Protein AF-A0A327R4P6-F1 (afdb_monomer_lite)

Sequence (208 aa):
MGLFTSFLERNYISHSGRKNFVLQGKGKKNSEFLYIYFHKINQIIPYMYRIILPIVATILCLGCNEQTTNFEQIEVRKQLYYNKLNHGRPFTGMAVSNLANGGIKLAVSFIDGVPNGPWLTNEQGEDRLQEGLYKPLTGNYQAPIKRVNVCYFHIDKDTTSTVLVVVDNKAPAFDTIQLLNSIKDQLPQFATDVFHVVHDELTLHGKH

Radius of gyration: 29.52 Å; chains: 1; bounding box: 40×84×69 Å

Foldseek 3Di:
DDDDDPPVPPPPDDDPPPPPPPPPDPDVPVVVVVVVVVVVVVVCVVVCCVPVVVVVVVVVVVPPPADEEECVQWDADPNFICGVVDPPWTDAHKYFYADPVRHTAKIFGDDRRHTAAKIWHDPPVDDFIKIWGWHADDDDDPFQFPTKTWIWGDDPPDIAIEIETEGELPTDPDPPVVVVVVVCVVPVVNPHPYYHYDYPPDDPVDDD

Structure (mmCIF, N/CA/C/O backbone):
data_AF-A0A327R4P6-F1
#
_entry.id   AF-A0A327R4P6-F1
#
loop_
_atom_site.group_PDB
_atom_site.id
_atom_site.type_symbol
_atom_site.label_atom_id
_atom_site.label_alt_id
_atom_site.label_comp_id
_atom_site.label_asym_id
_atom_site.label_entity_id
_atom_site.label_seq_id
_atom_site.pdbx_PDB_ins_code
_atom_site.Cartn_x
_atom_site.Cartn_y
_atom_site.Cartn_z
_atom_site.occupancy
_atom_site.B_iso_or_equiv
_atom_site.auth_seq_id
_atom_site.auth_comp_id
_atom_site.auth_asym_id
_atom_site.auth_atom_id
_atom_site.pdbx_PDB_model_num
ATOM 1 N N . MET A 1 1 ? 7.133 -7.997 27.032 1.00 41.84 1 MET A N 1
ATOM 2 C CA . MET A 1 1 ? 6.685 -9.222 26.334 1.00 41.84 1 MET A CA 1
ATOM 3 C C . MET A 1 1 ? 6.798 -10.393 27.309 1.00 41.84 1 MET A C 1
ATOM 5 O O . MET A 1 1 ? 7.759 -11.143 27.281 1.00 41.84 1 MET A O 1
ATOM 9 N N . GLY A 1 2 ? 5.889 -10.459 28.281 1.00 44.97 2 GLY A N 1
ATOM 10 C CA . GLY A 1 2 ? 6.039 -11.338 29.442 1.00 44.97 2 GLY A CA 1
ATOM 11 C C . GLY A 1 2 ? 4.710 -11.519 30.150 1.00 44.97 2 GLY A C 1
ATOM 12 O O . GLY A 1 2 ? 4.488 -10.908 31.180 1.00 44.97 2 GLY A O 1
ATOM 13 N N . LEU A 1 3 ? 3.817 -12.300 29.547 1.00 40.56 3 LEU A N 1
ATOM 14 C CA . LEU A 1 3 ? 2.541 -12.727 30.124 1.00 40.56 3 LEU A CA 1
ATOM 15 C C . LEU A 1 3 ? 2.106 -14.020 29.415 1.00 40.56 3 LEU A C 1
ATOM 17 O O . LEU A 1 3 ? 1.161 -14.003 28.643 1.00 40.56 3 LEU A O 1
ATOM 21 N N . PHE A 1 4 ? 2.833 -15.128 29.595 1.00 34.94 4 PHE A N 1
ATOM 22 C CA . PHE A 1 4 ? 2.348 -16.446 29.133 1.00 34.94 4 PHE A CA 1
ATOM 23 C C . PHE A 1 4 ? 2.841 -17.650 29.955 1.00 34.94 4 PHE A C 1
ATOM 25 O O . PHE A 1 4 ? 2.626 -18.791 29.560 1.00 34.94 4 PHE A O 1
ATOM 32 N N . THR A 1 5 ? 3.461 -17.437 31.120 1.00 42.97 5 THR A N 1
ATOM 33 C CA . THR A 1 5 ? 3.971 -18.534 31.965 1.00 42.97 5 THR A CA 1
ATOM 34 C C . THR A 1 5 ? 3.088 -18.883 33.166 1.00 42.97 5 THR A C 1
ATOM 36 O O . THR A 1 5 ? 3.391 -19.841 33.863 1.00 42.97 5 THR A O 1
ATOM 39 N N . SER A 1 6 ? 1.966 -18.197 33.413 1.00 41.34 6 SER A N 1
ATOM 40 C CA . SER A 1 6 ? 1.213 -18.364 34.671 1.00 41.34 6 SER A CA 1
ATOM 41 C C . SER A 1 6 ? -0.041 -19.250 34.613 1.00 41.34 6 SER A C 1
ATOM 43 O O . SER A 1 6 ? -0.736 -19.365 35.623 1.00 41.34 6 SER A O 1
ATOM 45 N N . PHE A 1 7 ? -0.344 -19.914 33.488 1.00 38.41 7 PHE A N 1
ATOM 46 C CA . PHE A 1 7 ? -1.554 -20.753 33.385 1.00 38.41 7 PHE A CA 1
ATOM 47 C C . PHE A 1 7 ? -1.324 -22.259 33.614 1.00 38.41 7 PHE A C 1
ATOM 49 O O . PHE A 1 7 ? -2.283 -22.986 33.856 1.00 38.41 7 PHE A O 1
ATOM 56 N N . LEU A 1 8 ? -0.075 -22.741 33.615 1.00 39.47 8 LEU A N 1
ATOM 57 C CA . LEU A 1 8 ? 0.218 -24.166 33.851 1.00 39.47 8 LEU A CA 1
ATOM 58 C C . LEU A 1 8 ? 0.568 -24.518 35.306 1.00 39.47 8 LEU A C 1
ATOM 60 O O . LEU A 1 8 ? 0.583 -25.696 35.647 1.00 39.47 8 LEU A O 1
ATOM 64 N N . GLU A 1 9 ? 0.750 -23.538 36.195 1.00 40.16 9 GLU A N 1
ATOM 65 C CA . GLU A 1 9 ? 1.049 -23.806 37.614 1.00 40.16 9 GLU A CA 1
ATOM 66 C C . GLU A 1 9 ? -0.190 -23.889 38.523 1.00 40.16 9 GLU A C 1
ATOM 68 O O . GLU A 1 9 ? -0.069 -24.236 39.695 1.00 40.16 9 GLU A O 1
ATOM 73 N N . ARG A 1 10 ? -1.407 -23.633 38.018 1.00 40.81 10 ARG A N 1
ATOM 74 C CA . ARG A 1 10 ? -2.614 -23.564 38.871 1.00 40.81 10 ARG A CA 1
ATOM 75 C C . ARG A 1 10 ? -3.459 -24.833 38.994 1.00 40.81 10 ARG A C 1
ATOM 77 O O . ARG A 1 10 ? -4.429 -24.805 39.739 1.00 40.81 10 ARG A O 1
ATOM 84 N N . ASN A 1 11 ? -3.089 -25.945 38.357 1.00 38.91 11 ASN A N 1
ATOM 85 C CA . ASN A 1 11 ? -3.859 -27.200 38.454 1.00 38.91 11 ASN A CA 1
ATOM 86 C C . ASN A 1 11 ? -3.110 -28.369 39.109 1.00 38.91 11 ASN A C 1
ATOM 88 O O . ASN A 1 11 ? -3.528 -29.516 38.981 1.00 38.91 11 ASN A O 1
ATOM 92 N N . TYR A 1 12 ? -2.034 -28.098 39.850 1.00 42.12 12 TYR A N 1
ATOM 93 C CA . TYR A 1 12 ? -1.256 -29.140 40.527 1.00 42.12 12 TYR A CA 1
ATOM 94 C C . TYR A 1 12 ? -1.344 -29.061 42.054 1.00 42.12 12 TYR A C 1
ATOM 96 O O . TYR A 1 12 ? -0.337 -29.168 42.744 1.00 42.12 12 TYR A O 1
ATOM 104 N N . ILE A 1 13 ? -2.549 -28.894 42.615 1.00 44.19 13 ILE A N 1
ATOM 105 C CA . ILE A 1 13 ? -2.769 -29.126 44.049 1.00 44.19 13 ILE A CA 1
ATOM 106 C C . ILE A 1 13 ? -4.038 -29.954 44.290 1.00 44.19 13 ILE A C 1
ATOM 108 O O . ILE A 1 13 ? -5.154 -29.534 44.012 1.00 44.19 13 ILE A O 1
ATOM 112 N N . SER A 1 14 ? -3.794 -31.099 44.932 1.00 45.81 14 SER A N 1
ATOM 113 C CA . SER A 1 14 ? -4.683 -31.860 45.814 1.00 45.81 14 SER A CA 1
ATOM 114 C C . SER A 1 14 ? -5.777 -32.725 45.190 1.00 45.81 14 SER A C 1
ATOM 116 O O . SER A 1 14 ? -6.955 -32.392 45.222 1.00 45.81 14 SER A O 1
ATOM 118 N N . HIS A 1 15 ? -5.390 -33.948 44.819 1.00 40.56 15 HIS A N 1
ATOM 119 C CA . HIS A 1 15 ? -6.142 -35.145 45.207 1.00 40.56 15 HIS A CA 1
ATOM 120 C C . HIS A 1 15 ? -5.162 -36.218 45.700 1.00 40.56 15 HIS A C 1
ATOM 122 O O . HIS A 1 15 ? -4.769 -37.140 44.989 1.00 40.56 15 HIS A O 1
ATOM 128 N N . SER A 1 16 ? -4.766 -36.088 46.969 1.00 44.56 16 SER A N 1
ATOM 129 C CA . SER A 1 16 ? -4.098 -37.123 47.764 1.00 44.56 16 SER A CA 1
ATOM 130 C C . SER A 1 16 ? -5.085 -38.230 48.165 1.00 44.56 16 SER A C 1
ATOM 132 O O . SER A 1 16 ? -5.230 -38.586 49.328 1.00 44.56 16 SER A O 1
ATOM 134 N N . GLY A 1 17 ? -5.759 -38.820 47.181 1.00 43.50 17 GLY A N 1
ATOM 135 C CA . GLY A 1 17 ? -6.450 -40.093 47.333 1.00 43.50 17 GLY A CA 1
ATOM 136 C C . GLY A 1 17 ? -5.529 -41.213 46.872 1.00 43.50 17 GLY A C 1
ATOM 137 O O . GLY A 1 17 ? -5.668 -41.688 45.747 1.00 43.50 17 GLY A O 1
ATOM 138 N N . ARG A 1 18 ? -4.579 -41.647 47.716 1.00 47.78 18 ARG A N 1
ATOM 139 C CA . ARG A 1 18 ? -3.837 -42.901 47.491 1.00 47.78 18 ARG A CA 1
ATOM 140 C C . ARG A 1 18 ? -4.817 -44.074 47.577 1.00 47.78 18 ARG A C 1
ATOM 142 O O . ARG A 1 18 ? -4.938 -44.730 48.607 1.00 47.78 18 ARG A O 1
ATOM 149 N N . LYS A 1 19 ? -5.498 -44.374 46.473 1.00 43.88 19 LYS A N 1
ATOM 150 C CA . LYS A 1 19 ? -5.959 -45.734 46.215 1.00 43.88 19 LYS A CA 1
ATOM 151 C C . LYS A 1 19 ? -4.725 -46.523 45.809 1.00 43.88 19 LYS A C 1
ATOM 153 O O . LYS A 1 19 ? -4.254 -46.423 44.680 1.00 43.88 19 LYS A O 1
ATOM 158 N N . ASN A 1 20 ? -4.171 -47.252 46.773 1.00 43.91 20 ASN A N 1
ATOM 159 C CA . ASN A 1 20 ? -3.178 -48.283 46.519 1.00 43.91 20 ASN A CA 1
ATOM 160 C C . ASN A 1 20 ? -3.808 -49.305 45.566 1.00 43.91 20 ASN A C 1
ATOM 162 O O . ASN A 1 20 ? -4.525 -50.206 45.996 1.00 43.91 20 ASN A O 1
ATOM 166 N N . PHE A 1 21 ? -3.560 -49.155 44.266 1.00 45.41 21 PHE A N 1
ATOM 167 C CA . PHE A 1 21 ? -3.754 -50.235 43.310 1.00 45.41 21 PHE A CA 1
ATOM 168 C C . PHE A 1 21 ? -2.678 -51.283 43.596 1.00 45.41 21 PHE A C 1
ATOM 170 O O . PHE A 1 21 ? -1.589 -51.282 43.026 1.00 45.41 21 PHE A O 1
ATOM 177 N N . VAL A 1 22 ? -2.982 -52.161 44.549 1.00 46.06 22 VAL A N 1
ATOM 178 C CA . VAL A 1 22 ? -2.239 -53.395 44.774 1.00 46.06 22 VAL A CA 1
ATOM 179 C C . VAL A 1 22 ? -2.600 -54.329 43.623 1.00 46.06 22 VAL A C 1
ATOM 181 O O . VAL A 1 22 ? -3.541 -55.113 43.700 1.00 46.06 22 VAL A O 1
ATOM 184 N N . LEU A 1 23 ? -1.856 -54.227 42.522 1.00 54.19 23 LEU A N 1
ATOM 185 C CA . LEU A 1 23 ? -1.820 -55.253 41.484 1.00 54.19 23 LEU A CA 1
ATOM 186 C C . LEU A 1 23 ? -1.075 -56.477 42.043 1.00 54.19 23 LEU A C 1
ATOM 188 O O . LEU A 1 23 ? 0.076 -56.737 41.703 1.00 54.19 23 LEU A O 1
ATOM 192 N N . GLN A 1 24 ? -1.720 -57.239 42.931 1.00 50.16 24 GLN A N 1
ATOM 193 C CA . GLN A 1 24 ? -1.291 -58.600 43.262 1.00 50.16 24 GLN A CA 1
ATOM 194 C C . GLN A 1 24 ? -1.752 -59.547 42.148 1.00 50.16 24 GLN A C 1
ATOM 196 O O . GLN A 1 24 ? -2.691 -60.322 42.287 1.00 50.16 24 GLN A O 1
ATOM 201 N N . GLY A 1 25 ? -1.075 -59.460 41.006 1.00 50.25 25 GLY A N 1
ATOM 202 C CA . GLY A 1 25 ? -1.146 -60.448 39.939 1.00 50.25 25 GLY A CA 1
ATOM 203 C C . GLY A 1 25 ? 0.236 -61.053 39.753 1.00 50.25 25 GLY A C 1
ATOM 204 O O . GLY A 1 25 ? 1.205 -60.325 39.545 1.00 50.25 25 GLY A O 1
ATOM 205 N N . LYS A 1 26 ? 0.344 -62.382 39.853 1.00 51.19 26 LYS A N 1
ATOM 206 C CA . LYS A 1 26 ? 1.546 -63.161 39.522 1.00 51.19 26 LYS A CA 1
ATOM 207 C C . LYS A 1 26 ? 2.020 -62.814 38.104 1.00 51.19 26 LYS A C 1
ATOM 209 O O . LYS A 1 26 ? 1.578 -63.396 37.125 1.00 51.19 26 LYS A O 1
ATOM 214 N N . GLY A 1 27 ? 2.916 -61.841 38.014 1.00 54.50 27 GLY A N 1
ATOM 215 C CA . GLY A 1 27 ? 3.443 -61.316 36.759 1.00 54.50 27 GLY A CA 1
ATOM 216 C C . GLY A 1 27 ? 4.598 -60.356 37.012 1.00 54.50 27 GLY A C 1
ATOM 217 O O . GLY A 1 27 ? 4.703 -59.333 36.348 1.00 54.50 27 GLY A O 1
ATOM 218 N N . LYS A 1 28 ? 5.453 -60.668 37.996 1.00 51.06 28 LYS A N 1
ATOM 219 C CA . LYS A 1 28 ? 6.570 -59.822 38.463 1.00 51.06 28 LYS A CA 1
ATOM 220 C C . LYS A 1 28 ? 7.531 -59.402 37.338 1.00 51.06 28 LYS A C 1
ATOM 222 O O . LYS A 1 28 ? 8.162 -58.361 37.436 1.00 51.06 28 LYS A O 1
ATOM 227 N N . LYS A 1 29 ? 7.591 -60.168 36.240 1.00 56.81 29 LYS A N 1
ATOM 228 C CA . LYS A 1 29 ? 8.367 -59.799 35.050 1.00 56.81 29 LYS A CA 1
ATOM 229 C C . LYS A 1 29 ? 7.742 -58.633 34.267 1.00 56.81 29 LYS A C 1
ATOM 231 O O . LYS A 1 29 ? 8.476 -57.787 33.785 1.00 56.81 29 LYS A O 1
ATOM 236 N N . ASN A 1 30 ? 6.415 -58.511 34.189 1.00 57.75 30 ASN A N 1
ATOM 237 C CA . ASN A 1 30 ? 5.763 -57.532 33.304 1.00 57.75 30 ASN A CA 1
ATOM 238 C C . ASN A 1 30 ? 5.789 -56.091 33.849 1.00 57.75 30 ASN A C 1
ATOM 240 O O . ASN A 1 30 ? 5.799 -55.142 33.067 1.00 57.75 30 ASN A O 1
ATOM 244 N N . SER A 1 31 ? 5.841 -55.907 35.172 1.00 60.88 31 SER A N 1
ATOM 245 C CA . SER A 1 31 ? 5.934 -54.576 35.793 1.00 60.88 31 SER A CA 1
ATOM 246 C C . SER A 1 31 ? 7.305 -53.918 35.605 1.00 60.88 31 SER A C 1
ATOM 248 O O . SER A 1 31 ? 7.383 -52.700 35.462 1.00 60.88 31 SER A O 1
ATOM 250 N N . GLU A 1 32 ? 8.381 -54.709 35.556 1.00 68.56 32 GLU A N 1
ATOM 251 C CA . GLU A 1 32 ? 9.735 -54.200 35.296 1.00 68.56 32 GLU A CA 1
ATOM 252 C C . GLU A 1 32 ? 9.888 -53.740 33.839 1.00 68.56 32 GLU A C 1
ATOM 254 O O . GLU A 1 32 ? 10.459 -52.679 33.582 1.00 68.56 32 GLU A O 1
ATOM 259 N N . PHE A 1 33 ? 9.288 -54.466 32.887 1.00 67.50 33 PHE A N 1
ATOM 260 C CA . PHE A 1 33 ? 9.253 -54.059 31.477 1.00 67.50 33 PHE A CA 1
ATOM 261 C C . PHE A 1 33 ? 8.545 -52.715 31.274 1.00 67.50 33 PHE A C 1
ATOM 263 O O . PHE A 1 33 ? 9.052 -51.863 30.544 1.00 67.50 33 PHE A O 1
ATOM 270 N N . LEU A 1 34 ? 7.408 -52.498 31.943 1.00 69.75 34 LEU A N 1
ATOM 271 C CA . LEU A 1 34 ? 6.655 -51.246 31.833 1.00 69.75 34 LEU A CA 1
ATOM 272 C C . LEU A 1 34 ? 7.466 -50.051 32.362 1.00 69.75 34 LEU A C 1
ATOM 274 O O . LEU A 1 34 ? 7.514 -49.002 31.723 1.00 69.75 34 LEU A O 1
ATOM 278 N N . TYR A 1 35 ? 8.147 -50.220 33.500 1.00 73.44 35 TYR A N 1
ATOM 279 C CA . TYR A 1 35 ? 8.972 -49.169 34.099 1.00 73.44 35 TYR A CA 1
ATOM 280 C C . TYR A 1 35 ? 10.166 -48.790 33.212 1.00 73.44 35 TYR A C 1
ATOM 282 O O . TYR A 1 35 ? 10.411 -47.607 32.975 1.00 73.44 35 TYR A O 1
ATOM 290 N N . ILE A 1 36 ? 10.871 -49.783 32.660 1.00 74.56 36 ILE A N 1
ATOM 291 C CA . ILE A 1 36 ? 11.982 -49.549 31.725 1.00 74.56 36 ILE A CA 1
ATOM 292 C C . ILE A 1 36 ? 11.483 -48.817 30.473 1.00 74.56 36 ILE A C 1
ATOM 294 O O . ILE A 1 36 ? 12.160 -47.919 29.971 1.00 74.56 36 ILE A O 1
ATOM 298 N N . TYR A 1 37 ? 10.291 -49.163 29.986 1.00 75.44 37 TYR A N 1
ATOM 299 C CA . TYR A 1 37 ? 9.690 -48.523 28.821 1.00 75.44 37 TYR A CA 1
ATOM 300 C C . TYR A 1 37 ? 9.349 -47.047 29.082 1.00 75.44 37 TYR A C 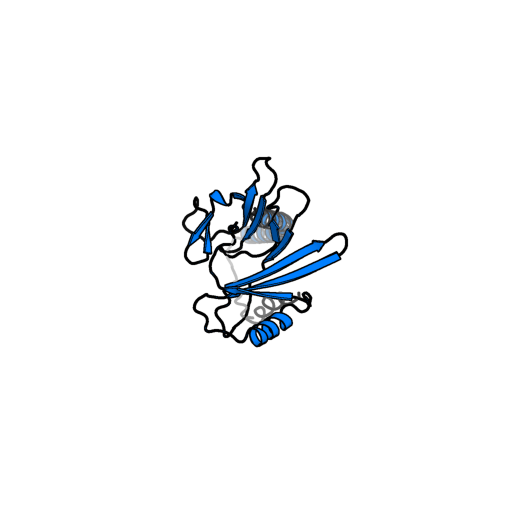1
ATOM 302 O O . TYR A 1 37 ? 9.772 -46.177 28.321 1.00 75.44 37 TYR A O 1
ATOM 310 N N . PHE A 1 38 ? 8.680 -46.739 30.199 1.00 75.94 38 PHE A N 1
ATOM 311 C CA . PHE A 1 38 ? 8.379 -45.356 30.589 1.00 75.94 38 PHE A CA 1
ATOM 312 C C . PHE A 1 38 ? 9.640 -44.530 30.851 1.00 75.94 38 PHE A C 1
ATOM 314 O O . PHE A 1 38 ? 9.719 -43.372 30.436 1.00 75.94 38 PHE A O 1
ATOM 321 N N . HIS A 1 39 ? 10.654 -45.124 31.482 1.00 79.62 39 HIS A N 1
ATOM 322 C CA . HIS A 1 39 ? 11.916 -44.439 31.727 1.00 79.62 39 HIS A CA 1
ATOM 323 C C . HIS A 1 39 ? 12.637 -44.094 30.414 1.00 79.62 39 HIS A C 1
ATOM 325 O O . HIS A 1 39 ? 13.132 -42.972 30.270 1.00 79.62 39 HIS A O 1
ATOM 331 N N . LYS A 1 40 ? 12.662 -45.014 29.442 1.00 81.38 40 LYS A N 1
ATOM 332 C CA . LYS A 1 40 ? 13.254 -44.764 28.119 1.00 81.38 40 LYS A CA 1
ATOM 333 C C . LYS A 1 40 ? 12.477 -43.709 27.332 1.00 81.38 40 LYS A C 1
ATOM 335 O O . LYS A 1 40 ? 13.096 -42.832 26.740 1.00 81.38 40 LYS A O 1
ATOM 340 N N . ILE A 1 41 ? 11.144 -43.731 27.375 1.00 78.12 41 ILE A N 1
ATOM 341 C CA . ILE A 1 41 ? 10.311 -42.705 26.728 1.00 78.12 41 ILE A CA 1
ATOM 342 C C . ILE A 1 41 ? 10.594 -41.319 27.315 1.00 78.12 41 ILE A C 1
ATOM 344 O O . ILE A 1 41 ? 10.859 -40.384 26.561 1.00 78.12 41 ILE A O 1
ATOM 348 N N . ASN A 1 42 ? 10.631 -41.188 28.643 1.00 80.19 42 ASN A N 1
ATOM 349 C CA . ASN A 1 42 ? 10.921 -39.909 29.298 1.00 80.19 42 ASN A CA 1
ATOM 350 C C . ASN A 1 42 ? 12.323 -39.374 28.983 1.00 80.19 42 ASN A C 1
ATOM 352 O O . ASN A 1 42 ? 12.522 -38.162 28.976 1.00 80.19 42 ASN A O 1
ATOM 356 N N . GLN A 1 43 ? 13.284 -40.251 28.683 1.00 83.44 43 GLN A N 1
ATOM 357 C CA . GLN A 1 43 ? 14.601 -39.827 28.213 1.00 83.44 43 GLN A CA 1
ATOM 358 C C . GLN A 1 43 ? 14.580 -39.345 26.760 1.00 83.44 43 GLN A C 1
ATOM 360 O O . GLN A 1 43 ? 15.322 -38.425 26.446 1.00 83.44 43 GLN A O 1
ATOM 365 N N . ILE A 1 44 ? 13.741 -39.911 25.886 1.00 84.75 44 ILE A N 1
ATOM 366 C CA . ILE A 1 44 ? 13.692 -39.585 24.448 1.00 84.75 44 ILE A CA 1
ATOM 367 C C . ILE A 1 44 ? 12.897 -38.296 24.166 1.00 84.75 44 ILE A C 1
ATOM 369 O O . ILE A 1 44 ? 13.287 -37.514 23.296 1.00 84.75 44 ILE A O 1
ATOM 373 N N . ILE A 1 45 ? 11.824 -38.034 24.921 1.00 85.75 45 ILE A N 1
ATOM 374 C CA . ILE A 1 45 ? 10.949 -36.854 24.767 1.00 85.75 45 ILE A CA 1
ATOM 375 C C . ILE A 1 45 ? 11.710 -35.512 24.663 1.00 85.75 45 ILE A C 1
ATOM 377 O O . ILE A 1 45 ? 11.438 -34.760 23.721 1.00 85.75 45 ILE A O 1
ATOM 381 N N . PRO A 1 46 ? 12.673 -35.171 25.545 1.00 86.88 46 PRO A N 1
ATOM 382 C CA . PRO A 1 46 ? 13.379 -33.891 25.452 1.00 86.88 46 PRO A CA 1
ATOM 383 C C . PRO A 1 46 ? 14.246 -33.768 24.190 1.00 86.88 46 PRO A C 1
ATOM 385 O O . PRO A 1 46 ? 14.377 -32.668 23.652 1.00 86.88 46 PRO A O 1
ATOM 388 N N . TYR A 1 47 ? 14.800 -34.873 23.675 1.00 86.94 47 TYR A N 1
ATOM 389 C CA . TYR A 1 47 ? 15.553 -34.862 22.414 1.00 86.94 47 TYR A CA 1
ATOM 390 C C . TYR A 1 47 ? 14.627 -34.680 21.213 1.00 86.94 47 TYR A C 1
ATOM 392 O O . TYR A 1 47 ? 14.938 -33.899 20.316 1.00 86.94 47 TYR A O 1
ATOM 400 N N . MET A 1 48 ? 13.460 -35.329 21.226 1.00 84.25 48 MET A N 1
ATOM 401 C CA . MET A 1 48 ? 12.444 -35.128 20.195 1.00 84.25 48 MET A CA 1
ATOM 402 C C . MET A 1 48 ? 11.962 -33.677 20.147 1.00 84.25 48 MET A C 1
ATOM 404 O O . MET A 1 48 ? 11.880 -33.107 19.064 1.00 84.25 48 MET A O 1
ATOM 408 N N . TYR A 1 49 ? 11.703 -33.046 21.296 1.00 89.00 49 TYR A N 1
ATOM 409 C CA . TYR A 1 49 ? 11.247 -31.653 21.330 1.00 89.00 49 TYR A CA 1
ATOM 410 C C . TYR A 1 49 ? 12.305 -30.677 20.793 1.00 89.00 49 TYR A C 1
ATOM 412 O O . TYR A 1 49 ? 11.971 -29.754 20.054 1.00 89.00 49 TYR A O 1
ATOM 420 N N . ARG A 1 50 ? 13.592 -30.917 21.086 1.00 88.00 50 ARG A N 1
ATOM 421 C CA . ARG A 1 50 ? 14.707 -30.113 20.552 1.00 88.00 50 ARG A CA 1
ATOM 422 C C . ARG A 1 50 ? 14.833 -30.175 19.028 1.00 88.00 50 ARG A C 1
ATOM 424 O O . ARG A 1 50 ? 15.329 -29.220 18.445 1.00 88.00 50 ARG A O 1
ATOM 431 N N . ILE A 1 51 ? 14.397 -31.267 18.398 1.00 91.12 51 ILE A N 1
ATOM 432 C CA . ILE A 1 51 ? 14.469 -31.454 16.940 1.00 91.12 51 ILE A CA 1
ATOM 433 C C . ILE A 1 51 ? 13.168 -31.014 16.257 1.00 91.12 51 ILE A C 1
ATOM 435 O O . ILE A 1 51 ? 13.206 -30.333 15.238 1.00 91.12 51 ILE A O 1
ATOM 439 N N . ILE A 1 52 ? 12.008 -31.366 16.814 1.00 92.25 52 ILE A N 1
ATOM 440 C CA . ILE A 1 52 ? 10.704 -31.102 16.189 1.00 92.25 52 ILE A CA 1
ATOM 441 C C . ILE A 1 52 ? 10.336 -29.617 16.271 1.00 92.25 52 ILE A C 1
ATOM 443 O O . ILE A 1 52 ? 9.829 -29.066 15.297 1.00 92.25 52 ILE A O 1
ATOM 447 N N . LEU A 1 53 ? 10.610 -28.949 17.398 1.00 91.38 53 LEU A N 1
ATOM 448 C CA . LEU A 1 53 ? 10.263 -27.538 17.586 1.00 91.38 53 LEU A CA 1
ATOM 449 C C . LEU A 1 53 ? 10.875 -26.607 16.519 1.00 91.38 53 LEU A C 1
ATOM 451 O O . LEU A 1 53 ? 10.115 -25.828 15.942 1.00 91.38 53 LEU A O 1
ATOM 455 N N . PRO A 1 54 ? 12.189 -26.665 16.203 1.00 90.88 54 PRO A N 1
ATOM 456 C CA . PRO A 1 54 ? 12.747 -25.818 15.155 1.00 90.88 54 PRO A CA 1
ATOM 457 C C . PRO A 1 54 ? 12.182 -26.167 13.777 1.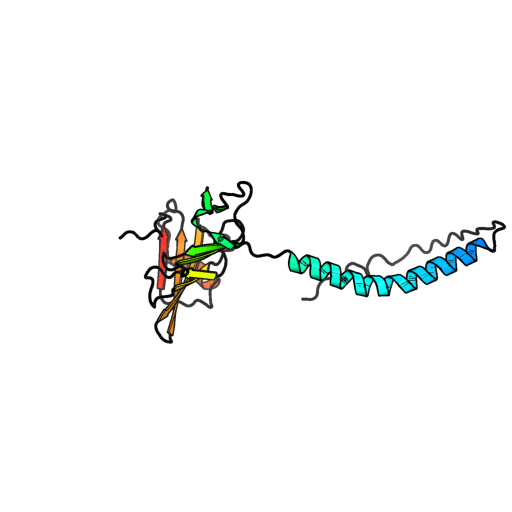00 90.88 54 PRO A C 1
ATOM 459 O O . PRO A 1 54 ? 11.901 -25.252 13.019 1.00 90.88 54 PRO A O 1
ATOM 462 N N . ILE A 1 55 ? 11.924 -27.445 13.470 1.00 91.19 55 ILE A N 1
ATOM 463 C CA . ILE A 1 55 ? 11.321 -27.846 12.186 1.00 91.19 55 ILE A CA 1
ATOM 464 C C . ILE A 1 55 ? 9.926 -27.230 12.025 1.00 91.19 55 ILE A C 1
ATOM 466 O O . ILE A 1 55 ? 9.629 -26.641 10.988 1.00 91.19 55 ILE A O 1
ATOM 470 N N . VAL A 1 56 ? 9.081 -27.315 13.058 1.00 90.06 56 VAL A N 1
ATOM 471 C CA . VAL A 1 56 ? 7.740 -26.708 13.045 1.00 90.06 56 VAL A CA 1
ATOM 472 C C . VAL A 1 56 ? 7.834 -25.186 12.921 1.00 90.06 56 VAL A C 1
ATOM 474 O O . VAL A 1 56 ? 7.112 -24.601 12.118 1.00 90.06 56 VAL A O 1
ATOM 477 N N . ALA A 1 57 ? 8.750 -24.544 13.652 1.00 87.44 57 ALA A N 1
ATOM 478 C CA . ALA A 1 57 ? 8.973 -23.104 13.547 1.00 87.44 57 ALA A CA 1
ATOM 479 C C . ALA A 1 57 ? 9.432 -22.694 12.137 1.00 87.44 57 ALA A C 1
ATOM 481 O O . ALA A 1 57 ? 8.902 -21.741 11.575 1.00 87.44 57 ALA A O 1
ATOM 482 N N . THR A 1 58 ? 10.355 -23.440 11.524 1.00 83.94 58 THR A N 1
ATOM 483 C CA . THR A 1 58 ? 10.816 -23.191 10.153 1.00 83.94 58 THR A CA 1
ATOM 484 C C . THR A 1 58 ? 9.683 -23.346 9.140 1.00 83.94 58 THR A C 1
ATOM 486 O O . THR A 1 58 ? 9.527 -22.478 8.286 1.00 83.94 58 THR A O 1
ATOM 489 N N . ILE A 1 59 ? 8.856 -24.393 9.246 1.00 84.50 59 ILE A N 1
ATOM 490 C CA . ILE A 1 59 ? 7.701 -24.594 8.353 1.00 84.50 59 ILE A CA 1
ATOM 491 C C . ILE A 1 59 ? 6.701 -23.437 8.480 1.00 84.50 59 ILE A C 1
ATOM 493 O O . ILE A 1 59 ? 6.199 -22.952 7.468 1.00 84.50 59 ILE A O 1
ATOM 497 N N . LEU A 1 60 ? 6.445 -22.955 9.700 1.00 81.00 60 LEU A N 1
ATOM 498 C CA . LEU A 1 60 ? 5.567 -21.805 9.929 1.00 81.00 60 LEU A CA 1
ATOM 499 C C . LEU A 1 60 ? 6.147 -20.504 9.349 1.00 81.00 60 LEU A C 1
ATOM 501 O O . LEU A 1 60 ? 5.395 -19.700 8.805 1.00 81.00 60 LEU A O 1
ATOM 505 N N . CYS A 1 61 ? 7.469 -20.313 9.397 1.00 76.50 61 CYS A N 1
ATOM 506 C CA . CYS A 1 61 ? 8.127 -19.138 8.818 1.00 76.50 61 CYS A CA 1
ATOM 507 C C . CYS A 1 61 ? 8.137 -19.134 7.279 1.00 76.50 61 CYS A C 1
ATOM 509 O O . CYS A 1 61 ? 8.104 -18.064 6.678 1.00 76.50 61 CYS A O 1
ATOM 511 N N . LEU A 1 62 ? 8.155 -20.302 6.626 1.00 72.19 62 LEU A N 1
ATOM 512 C CA . LEU A 1 62 ? 8.153 -20.407 5.157 1.00 72.19 62 LEU A CA 1
ATOM 513 C C . LEU A 1 62 ? 6.774 -20.138 4.518 1.00 72.19 62 LEU A C 1
ATOM 515 O O . LEU A 1 62 ? 6.682 -20.006 3.300 1.00 72.19 62 LEU A O 1
ATOM 519 N N . GLY A 1 63 ? 5.702 -20.050 5.315 1.00 61.19 63 GLY A N 1
ATOM 520 C CA . GLY A 1 63 ? 4.331 -19.842 4.832 1.00 61.19 63 GLY A CA 1
ATOM 521 C C . GLY A 1 63 ? 3.962 -18.398 4.469 1.00 61.19 63 GLY A C 1
ATOM 522 O O . GLY A 1 63 ? 2.923 -18.186 3.847 1.00 61.19 63 GLY A O 1
ATOM 523 N N . CYS A 1 64 ? 4.787 -17.405 4.812 1.00 63.41 64 CYS A N 1
ATOM 524 C CA . CYS A 1 64 ? 4.564 -16.006 4.433 1.00 63.41 64 CYS A CA 1
ATOM 525 C C . CYS A 1 64 ? 5.256 -15.688 3.103 1.00 63.41 64 CYS A C 1
ATOM 527 O O . CYS A 1 64 ? 6.192 -14.896 3.059 1.00 63.41 64 CYS A O 1
ATOM 529 N N . ASN A 1 65 ? 4.821 -16.323 2.013 1.00 63.94 65 ASN A N 1
ATOM 530 C CA . ASN A 1 65 ? 5.232 -15.871 0.689 1.00 63.94 65 ASN A CA 1
ATOM 531 C C . ASN A 1 65 ? 4.335 -14.690 0.303 1.00 63.94 65 ASN A C 1
ATOM 533 O O . ASN A 1 65 ? 3.148 -14.871 0.024 1.00 63.94 65 ASN A O 1
ATOM 537 N N . GLU A 1 66 ? 4.875 -13.478 0.372 1.00 66.56 66 GLU A N 1
ATOM 538 C CA . GLU A 1 66 ? 4.164 -12.265 -0.021 1.00 66.56 66 GLU A CA 1
ATOM 539 C C . GLU A 1 66 ? 3.828 -12.372 -1.517 1.00 66.56 66 GLU A C 1
ATOM 541 O O . GLU A 1 66 ? 4.712 -12.475 -2.367 1.00 66.56 66 GLU A O 1
ATOM 546 N N . GLN A 1 67 ? 2.538 -12.471 -1.851 1.00 80.38 67 GLN A N 1
ATOM 547 C CA . GLN A 1 67 ? 2.125 -12.718 -3.228 1.00 80.38 67 GLN A CA 1
ATOM 548 C C . GLN A 1 67 ? 2.314 -11.442 -4.053 1.00 80.38 67 GLN A C 1
ATOM 550 O O . GLN A 1 67 ? 1.571 -10.477 -3.880 1.00 80.38 67 GLN A O 1
ATOM 555 N N . THR A 1 68 ? 3.264 -11.450 -4.987 1.00 88.88 68 THR A N 1
ATOM 556 C CA . THR A 1 68 ? 3.386 -10.382 -5.987 1.00 88.88 68 THR A CA 1
ATOM 557 C C . THR A 1 68 ? 2.454 -10.658 -7.166 1.00 88.88 68 THR A C 1
ATOM 559 O O . THR A 1 68 ? 2.413 -11.767 -7.703 1.00 88.88 68 THR A O 1
ATOM 562 N N . THR A 1 69 ? 1.672 -9.666 -7.582 1.00 92.81 69 THR A N 1
ATOM 563 C CA . THR A 1 69 ? 0.702 -9.788 -8.679 1.00 92.81 69 THR A CA 1
ATOM 564 C C . THR A 1 69 ? 0.707 -8.533 -9.544 1.00 92.81 69 THR A C 1
ATOM 566 O O . THR A 1 69 ? 1.027 -7.450 -9.066 1.00 92.81 69 THR A O 1
ATOM 569 N N . ASN A 1 70 ? 0.371 -8.654 -10.829 1.00 94.12 70 ASN A N 1
ATOM 570 C CA . ASN A 1 70 ? 0.259 -7.472 -11.683 1.00 94.12 70 ASN A CA 1
ATOM 571 C C . ASN A 1 70 ? -1.048 -6.718 -11.365 1.00 94.12 70 ASN A C 1
ATOM 573 O O . ASN A 1 70 ? -2.093 -7.346 -11.208 1.00 94.12 70 ASN A O 1
ATOM 577 N N . PHE A 1 71 ? -1.030 -5.385 -11.312 1.00 93.12 71 PHE A N 1
ATOM 578 C CA . PHE A 1 71 ? -2.240 -4.563 -11.164 1.00 93.12 71 PHE A CA 1
ATOM 579 C C . PHE A 1 71 ? -3.331 -4.884 -12.195 1.00 93.12 71 PHE A C 1
ATOM 581 O O . PHE A 1 71 ? -4.513 -4.798 -11.873 1.00 93.12 71 PHE A O 1
ATOM 588 N N . GLU A 1 72 ? -2.973 -5.317 -13.406 1.00 91.94 72 GLU A N 1
ATOM 589 C CA . GLU A 1 72 ? -3.931 -5.775 -14.423 1.00 91.94 72 GLU A CA 1
ATOM 590 C C . GLU A 1 72 ? -4.752 -6.991 -13.969 1.00 91.94 72 GLU A C 1
ATOM 592 O O . GLU A 1 72 ? -5.881 -7.194 -14.425 1.00 91.94 72 GLU A O 1
ATOM 597 N N . GLN A 1 73 ? -4.210 -7.790 -13.050 1.00 93.00 73 GLN A N 1
ATOM 598 C CA . GLN A 1 73 ? -4.866 -8.942 -12.434 1.00 93.00 73 GLN A CA 1
ATOM 599 C C . GLN A 1 73 ? -5.639 -8.564 -11.167 1.00 93.00 73 GLN A C 1
ATOM 601 O O . GLN A 1 73 ? -6.222 -9.439 -10.534 1.00 93.00 73 GLN A O 1
ATOM 606 N N . ILE A 1 74 ? -5.677 -7.286 -10.795 1.00 93.38 74 ILE A N 1
ATOM 607 C CA . ILE A 1 74 ? -6.467 -6.795 -9.673 1.00 93.38 74 ILE A CA 1
ATOM 608 C C . ILE A 1 74 ? -7.749 -6.142 -10.195 1.00 93.38 74 ILE A C 1
ATOM 610 O O . ILE A 1 74 ? -7.764 -5.434 -11.201 1.00 93.38 74 ILE A O 1
ATOM 614 N N . GLU A 1 75 ? -8.859 -6.399 -9.518 1.00 93.31 75 GLU A N 1
ATOM 615 C CA . GLU A 1 75 ? -10.143 -5.741 -9.745 1.00 93.31 75 GLU A CA 1
ATOM 616 C C . GLU A 1 75 ? -10.634 -5.082 -8.456 1.00 93.31 75 GLU A C 1
ATOM 618 O O . GLU A 1 75 ? -10.398 -5.581 -7.356 1.00 93.31 75 GLU A O 1
ATOM 623 N N . VAL A 1 76 ? -11.341 -3.963 -8.589 1.00 88.81 76 VAL A N 1
ATOM 624 C CA . VAL A 1 76 ? -11.920 -3.250 -7.447 1.00 88.81 76 VAL A CA 1
ATOM 625 C C . VAL A 1 76 ? -13.397 -3.608 -7.340 1.00 88.81 76 VAL A C 1
ATOM 627 O O . VAL A 1 76 ? -14.162 -3.407 -8.282 1.00 88.81 76 VAL A O 1
ATOM 630 N N . ARG A 1 77 ? -13.823 -4.120 -6.182 1.00 85.56 77 ARG A N 1
ATOM 631 C CA . ARG A 1 77 ? -15.226 -4.436 -5.882 1.00 85.56 77 ARG A CA 1
ATOM 632 C C . ARG A 1 77 ? -15.574 -3.890 -4.508 1.00 85.56 77 ARG A C 1
ATOM 634 O O . ARG A 1 77 ? -14.925 -4.233 -3.529 1.00 85.56 77 ARG A O 1
ATOM 641 N N . LYS A 1 78 ? -16.610 -3.050 -4.418 1.00 81.62 78 LYS A N 1
ATOM 642 C CA . LYS A 1 78 ? -17.040 -2.436 -3.145 1.00 81.62 78 LYS A CA 1
ATOM 643 C C . LYS A 1 78 ? -15.861 -1.825 -2.355 1.00 81.62 78 LYS A C 1
ATOM 645 O O . LYS A 1 78 ? -15.764 -2.035 -1.155 1.00 81.62 78 LYS A O 1
ATOM 650 N N . GLN A 1 79 ? -14.971 -1.102 -3.046 1.00 75.19 79 GLN A N 1
ATOM 651 C CA . GLN A 1 79 ? -13.775 -0.439 -2.484 1.00 75.19 79 GLN A CA 1
ATOM 652 C C . GLN A 1 79 ? -12.658 -1.372 -1.980 1.00 75.19 79 GLN A C 1
ATOM 654 O O . GLN A 1 79 ? -11.636 -0.881 -1.510 1.00 75.19 79 GLN A O 1
ATOM 659 N N . LEU A 1 80 ? -12.805 -2.689 -2.126 1.00 84.12 80 LEU A N 1
ATOM 660 C CA . LEU A 1 80 ? -11.751 -3.658 -1.843 1.00 84.12 80 LEU A CA 1
ATOM 661 C C . LEU A 1 80 ? -11.119 -4.155 -3.143 1.00 84.12 80 LEU A C 1
ATOM 663 O O . LEU A 1 80 ? -11.787 -4.291 -4.173 1.00 84.12 80 LEU A O 1
ATOM 667 N N . TYR A 1 81 ? -9.823 -4.429 -3.079 1.00 90.00 81 TYR A N 1
ATOM 668 C CA . TYR A 1 81 ? -9.032 -4.954 -4.181 1.00 90.00 81 TYR A CA 1
ATOM 669 C C . TYR A 1 81 ? -9.028 -6.486 -4.113 1.00 90.00 81 TYR A C 1
ATOM 671 O O . TYR A 1 81 ? -8.747 -7.074 -3.069 1.00 90.00 81 TYR A O 1
ATOM 679 N N . TYR A 1 82 ? -9.356 -7.140 -5.224 1.00 92.81 82 TYR A N 1
ATOM 680 C CA . TYR A 1 82 ? -9.420 -8.597 -5.354 1.00 92.81 82 TYR A CA 1
ATOM 681 C C . TYR A 1 82 ? -8.515 -9.061 -6.485 1.00 92.81 82 TYR A C 1
ATOM 683 O O . TYR A 1 82 ? -8.382 -8.379 -7.498 1.00 92.81 82 TYR A O 1
ATOM 691 N N . ASN A 1 83 ? -7.937 -10.251 -6.343 1.00 92.38 83 ASN A N 1
ATOM 692 C CA . ASN A 1 83 ? -7.246 -10.894 -7.451 1.00 92.38 83 ASN A CA 1
ATOM 693 C C . ASN A 1 83 ? -8.282 -11.513 -8.404 1.00 92.38 83 ASN A C 1
ATOM 695 O O . ASN A 1 83 ? -9.067 -12.372 -7.997 1.00 92.38 83 ASN A O 1
ATOM 699 N N . LYS A 1 84 ? -8.250 -11.111 -9.678 1.00 91.31 84 LYS A N 1
ATOM 700 C CA . LYS A 1 84 ? -9.110 -11.622 -10.755 1.00 91.31 84 LYS A CA 1
ATOM 701 C C . LYS A 1 84 ? -8.969 -13.129 -10.964 1.00 91.31 84 LYS A C 1
ATOM 703 O O . LYS A 1 84 ? -9.848 -13.727 -11.557 1.00 91.31 84 LYS A O 1
ATOM 708 N N . LEU A 1 85 ? -7.879 -13.752 -10.526 1.00 86.62 85 LEU A N 1
ATOM 709 C CA . LEU A 1 85 ? -7.671 -15.197 -10.645 1.00 86.62 85 LEU A CA 1
ATOM 710 C C . LEU A 1 85 ? -8.212 -15.965 -9.428 1.00 86.62 85 LEU A C 1
ATOM 712 O O . LEU A 1 85 ? -8.555 -17.136 -9.551 1.00 86.62 85 LEU A O 1
ATOM 716 N N . ASN A 1 86 ? -8.336 -15.310 -8.267 1.00 79.38 86 ASN A N 1
ATOM 717 C CA . ASN A 1 86 ? -8.768 -15.915 -7.003 1.00 79.38 86 ASN A CA 1
ATOM 718 C C . ASN A 1 86 ? -9.993 -15.175 -6.440 1.00 79.38 86 ASN A C 1
ATOM 720 O O . ASN A 1 86 ? -9.920 -14.463 -5.439 1.00 79.38 86 ASN A O 1
ATOM 724 N N . HIS A 1 87 ? -11.149 -15.380 -7.073 1.00 69.19 87 HIS A N 1
ATOM 725 C CA . HIS A 1 87 ? -12.395 -14.628 -6.850 1.00 69.19 87 HIS A CA 1
ATOM 726 C C . HIS A 1 87 ? -13.072 -14.763 -5.467 1.00 69.19 87 HIS A C 1
ATOM 728 O O . HIS A 1 87 ? -14.185 -14.269 -5.286 1.00 69.19 87 HIS A O 1
ATOM 734 N N . GLY A 1 88 ? -12.458 -15.431 -4.491 1.00 81.88 88 GLY A N 1
ATOM 735 C CA . GLY A 1 88 ? -13.097 -15.720 -3.202 1.00 81.88 88 GLY A CA 1
ATOM 736 C C . GLY A 1 88 ? -12.706 -14.792 -2.055 1.00 81.88 88 GLY A C 1
ATOM 737 O O . GLY A 1 88 ? -13.461 -14.676 -1.091 1.00 81.88 88 GLY A O 1
ATOM 738 N N . ARG A 1 89 ? -11.525 -14.165 -2.112 1.00 88.88 89 ARG A N 1
ATOM 739 C CA . ARG A 1 89 ? -10.964 -13.420 -0.975 1.00 88.88 89 ARG A CA 1
ATOM 740 C C . ARG A 1 89 ? -10.337 -12.101 -1.424 1.00 88.88 89 ARG A C 1
ATOM 742 O O . ARG A 1 89 ? -9.777 -12.058 -2.522 1.00 88.88 89 ARG A O 1
ATOM 749 N N . PRO A 1 90 ? -10.434 -11.043 -0.602 1.00 90.81 90 PRO A N 1
ATOM 750 C CA . PRO A 1 90 ? -9.686 -9.815 -0.831 1.00 90.81 90 PRO A CA 1
ATOM 751 C C . PRO A 1 90 ? -8.183 -10.094 -0.982 1.00 90.81 90 PRO A C 1
ATOM 753 O O . PRO A 1 90 ? -7.657 -11.042 -0.398 1.00 90.81 90 PRO A O 1
ATOM 756 N N . PHE A 1 91 ? -7.507 -9.298 -1.806 1.00 92.00 91 PHE A N 1
ATOM 757 C CA . PHE A 1 91 ? -6.100 -9.495 -2.135 1.00 92.00 91 PHE A CA 1
ATOM 758 C C . PHE A 1 91 ? -5.187 -9.092 -0.969 1.00 92.00 91 PHE A C 1
ATOM 760 O O . PHE A 1 91 ? -5.302 -7.988 -0.442 1.00 92.00 91 PHE A O 1
ATOM 767 N N . THR A 1 92 ? -4.244 -9.967 -0.620 1.00 91.94 92 THR A N 1
ATOM 768 C CA . THR A 1 92 ? -3.166 -9.689 0.337 1.00 91.94 92 THR A CA 1
ATOM 769 C C . THR A 1 92 ? -1.838 -9.973 -0.351 1.00 91.94 92 THR A C 1
ATOM 771 O O . THR A 1 92 ? -1.635 -11.078 -0.855 1.00 91.94 92 THR A O 1
ATOM 774 N N . GLY A 1 93 ? -0.951 -8.982 -0.386 1.00 92.81 93 GLY A N 1
ATOM 775 C CA . GLY A 1 93 ? 0.323 -9.051 -1.098 1.00 92.81 93 GLY A CA 1
ATOM 776 C C . GLY A 1 93 ? 0.681 -7.738 -1.790 1.00 92.81 93 GLY A C 1
ATOM 777 O O . GLY A 1 93 ? 0.093 -6.693 -1.515 1.00 92.81 93 GLY A O 1
ATOM 778 N N . MET A 1 94 ? 1.643 -7.793 -2.706 1.00 94.38 94 MET A N 1
ATOM 779 C CA . MET A 1 94 ? 2.136 -6.627 -3.436 1.00 94.38 94 MET A CA 1
ATOM 780 C C . MET A 1 94 ? 1.585 -6.619 -4.863 1.00 94.38 94 MET A C 1
ATOM 782 O O . MET A 1 94 ? 1.782 -7.572 -5.616 1.00 94.38 94 MET A O 1
ATOM 786 N N . ALA A 1 95 ? 0.897 -5.550 -5.262 1.00 94.75 95 ALA A N 1
ATOM 787 C CA . ALA A 1 95 ? 0.516 -5.351 -6.657 1.00 94.75 95 ALA A CA 1
ATOM 788 C C . ALA A 1 95 ? 1.537 -4.447 -7.351 1.00 94.75 95 ALA A C 1
ATOM 790 O O . ALA A 1 95 ? 1.900 -3.406 -6.807 1.00 94.75 95 ALA A O 1
ATOM 791 N N . VAL A 1 96 ? 1.980 -4.831 -8.548 1.00 94.69 96 VAL A N 1
ATOM 792 C CA . VAL A 1 96 ? 2.968 -4.094 -9.347 1.00 94.69 96 VAL A CA 1
ATOM 793 C C . VAL A 1 96 ? 2.438 -3.804 -10.747 1.00 94.69 96 VAL A C 1
ATOM 795 O O . VAL A 1 96 ? 1.717 -4.605 -11.335 1.00 94.69 96 VAL A O 1
ATOM 798 N N . SER A 1 97 ? 2.774 -2.645 -11.296 1.00 93.25 97 SER A N 1
ATOM 799 C CA . SER A 1 97 ? 2.583 -2.325 -12.710 1.00 93.25 97 SER A CA 1
ATOM 800 C C . SER A 1 97 ? 3.903 -1.833 -13.270 1.00 93.25 97 SER A C 1
ATOM 802 O O . SER A 1 97 ? 4.658 -1.159 -12.566 1.00 93.25 97 SER A O 1
ATOM 804 N N . ASN A 1 98 ? 4.171 -2.170 -14.526 1.00 90.94 98 ASN A N 1
ATOM 805 C CA . ASN A 1 98 ? 5.435 -1.863 -15.176 1.00 90.94 98 ASN A CA 1
ATOM 806 C C . ASN A 1 98 ? 5.231 -0.830 -16.288 1.00 90.94 98 ASN A C 1
ATOM 808 O O . ASN A 1 98 ? 4.181 -0.767 -16.928 1.00 90.94 98 ASN A O 1
ATOM 812 N N . LEU A 1 99 ? 6.255 -0.019 -16.511 1.00 88.00 99 LEU A N 1
ATOM 813 C CA . LEU A 1 99 ? 6.434 0.810 -17.691 1.00 88.00 99 LEU A CA 1
ATOM 814 C C . LEU A 1 99 ? 6.757 -0.075 -18.906 1.00 88.00 99 LEU A C 1
ATOM 816 O O . LEU A 1 99 ? 7.175 -1.226 -18.766 1.00 88.00 99 LEU A O 1
ATOM 820 N N . ALA A 1 100 ? 6.630 0.4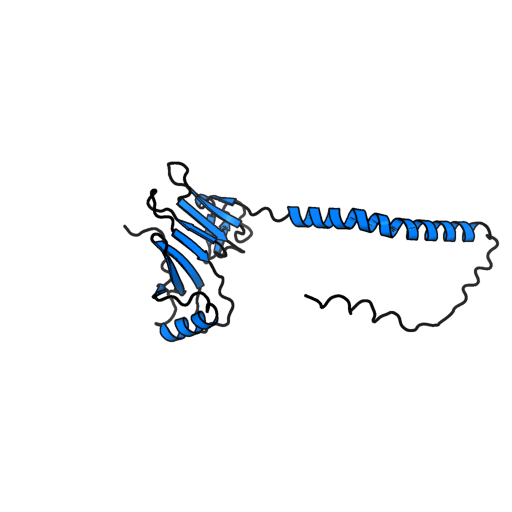79 -20.115 1.00 87.06 100 ALA A N 1
ATOM 821 C CA . ALA A 1 100 ? 6.948 -0.240 -21.354 1.00 87.06 100 ALA A CA 1
ATOM 822 C C . ALA A 1 100 ? 8.422 -0.690 -21.437 1.00 87.06 100 ALA A C 1
ATOM 824 O O . ALA A 1 100 ? 8.725 -1.685 -22.087 1.00 87.06 100 ALA A O 1
ATOM 825 N N . ASN A 1 101 ? 9.330 0.013 -20.750 1.00 86.12 101 ASN A N 1
ATOM 826 C CA . ASN A 1 101 ? 10.749 -0.342 -20.644 1.00 86.12 101 ASN A CA 1
ATOM 827 C C . ASN A 1 101 ? 11.042 -1.419 -19.573 1.00 86.12 101 ASN A C 1
ATOM 829 O O . ASN A 1 101 ? 12.203 -1.734 -19.334 1.00 86.12 101 ASN A O 1
ATOM 833 N N . GLY A 1 102 ? 10.014 -1.964 -18.911 1.00 86.56 102 GLY A N 1
ATOM 834 C CA . GLY A 1 102 ? 10.146 -2.964 -17.848 1.00 86.56 102 GLY A CA 1
ATOM 835 C C . GLY A 1 102 ? 10.414 -2.396 -16.449 1.00 86.56 102 GLY A C 1
ATOM 836 O O . GLY A 1 102 ? 10.403 -3.162 -15.488 1.00 86.56 102 GLY A O 1
ATOM 837 N N . GLY A 1 103 ? 10.619 -1.081 -16.307 1.00 86.81 103 GLY A N 1
ATOM 838 C CA . GLY A 1 103 ? 10.736 -0.424 -15.003 1.00 86.81 103 GLY A CA 1
ATOM 839 C C . GLY A 1 103 ? 9.422 -0.461 -14.220 1.00 86.81 103 GLY A C 1
ATOM 840 O O . GLY A 1 103 ? 8.348 -0.561 -14.808 1.00 86.81 103 GLY A O 1
ATOM 841 N N . ILE A 1 104 ? 9.479 -0.365 -12.891 1.00 88.00 104 ILE A N 1
ATOM 842 C CA . ILE A 1 104 ? 8.265 -0.343 -12.064 1.00 88.00 104 ILE A CA 1
ATOM 843 C C . ILE A 1 104 ? 7.604 1.030 -12.194 1.00 88.00 104 ILE A C 1
ATOM 845 O O . ILE A 1 104 ? 8.214 2.048 -11.879 1.00 88.00 104 ILE A O 1
ATOM 849 N N . LYS A 1 105 ? 6.345 1.048 -12.636 1.00 90.25 105 LYS A N 1
ATOM 850 C CA . LYS A 1 105 ? 5.500 2.245 -12.684 1.00 90.25 105 LYS A CA 1
ATOM 851 C C . LYS A 1 105 ? 4.817 2.500 -11.347 1.00 90.25 105 LYS A C 1
ATOM 853 O O . LYS A 1 105 ? 4.765 3.636 -10.908 1.00 90.25 105 LYS A O 1
ATOM 858 N N . LEU A 1 106 ? 4.261 1.462 -10.726 1.00 90.69 106 LEU A N 1
ATOM 859 C CA . LEU A 1 106 ? 3.544 1.554 -9.452 1.00 90.69 106 LEU A CA 1
ATOM 860 C C . LEU A 1 106 ? 3.703 0.233 -8.706 1.00 90.69 106 LEU A C 1
ATOM 862 O O . LEU A 1 106 ? 3.450 -0.815 -9.298 1.00 90.69 106 LEU A O 1
ATOM 866 N N . ALA A 1 107 ? 4.048 0.281 -7.424 1.00 93.44 107 ALA A N 1
ATOM 867 C CA . ALA A 1 107 ? 3.936 -0.856 -6.518 1.00 93.44 107 ALA A CA 1
ATOM 868 C C . ALA A 1 107 ? 3.152 -0.450 -5.271 1.00 93.44 107 ALA A C 1
ATOM 870 O O . ALA A 1 107 ? 3.373 0.630 -4.728 1.00 93.44 107 ALA A O 1
ATOM 871 N N . VAL A 1 108 ? 2.232 -1.301 -4.823 1.00 92.75 108 VAL A N 1
ATOM 872 C CA . VAL A 1 108 ? 1.408 -1.057 -3.632 1.00 92.75 108 VAL A CA 1
ATOM 873 C C . VAL A 1 108 ? 1.229 -2.352 -2.854 1.00 92.75 108 VAL A C 1
ATOM 875 O O . VAL A 1 108 ? 0.838 -3.370 -3.427 1.00 92.75 108 VAL A O 1
ATOM 878 N N . SER A 1 109 ? 1.457 -2.299 -1.544 1.00 92.56 109 SER A N 1
ATOM 879 C CA . SER A 1 109 ? 1.122 -3.390 -0.627 1.00 92.56 109 SER A CA 1
ATOM 880 C C . SER A 1 109 ? -0.345 -3.341 -0.193 1.00 92.56 109 SER A C 1
ATOM 882 O O . SER A 1 109 ? -0.899 -2.273 0.077 1.00 92.56 109 SER A O 1
ATOM 884 N N . PHE A 1 110 ? -0.970 -4.514 -0.101 1.00 90.81 110 PHE A N 1
ATOM 885 C CA . PHE A 1 110 ? -2.354 -4.707 0.323 1.00 90.81 110 PHE A CA 1
ATOM 886 C C . PHE A 1 110 ? -2.449 -5.747 1.436 1.00 90.81 110 PHE A C 1
ATOM 888 O O . PHE A 1 110 ? -1.766 -6.772 1.406 1.00 90.81 110 PHE A O 1
ATOM 895 N N . ILE A 1 111 ? -3.371 -5.516 2.370 1.00 90.06 111 ILE A N 1
ATOM 896 C CA . ILE A 1 111 ? -3.826 -6.500 3.353 1.00 90.06 111 ILE A CA 1
ATOM 897 C C . ILE A 1 111 ? -5.351 -6.535 3.301 1.00 90.06 111 ILE A C 1
ATOM 899 O O . ILE A 1 111 ? -6.002 -5.503 3.455 1.00 90.06 111 ILE A O 1
ATOM 903 N N . ASP A 1 112 ? -5.911 -7.714 3.047 1.00 89.44 112 ASP A N 1
ATOM 904 C CA . ASP A 1 112 ? -7.350 -7.963 2.939 1.00 89.44 112 ASP A CA 1
ATOM 905 C C . ASP A 1 112 ? -8.061 -6.991 1.981 1.00 89.44 112 ASP A C 1
ATOM 907 O O . ASP A 1 112 ? -9.162 -6.498 2.227 1.00 89.44 112 ASP A O 1
ATOM 911 N N . GLY A 1 113 ? -7.426 -6.736 0.837 1.00 87.12 113 GLY A N 1
ATOM 912 C CA . GLY A 1 113 ? -7.930 -5.877 -0.228 1.00 87.12 113 GLY A CA 1
ATOM 913 C C . GLY A 1 113 ? -7.878 -4.390 0.094 1.00 87.12 113 GLY A C 1
ATOM 914 O O . GLY A 1 113 ? -8.427 -3.606 -0.674 1.00 87.12 113 GLY A O 1
ATOM 915 N N . VAL A 1 114 ? -7.226 -3.989 1.186 1.00 86.44 114 VAL A N 1
ATOM 916 C CA . VAL A 1 114 ? -7.016 -2.588 1.563 1.00 86.44 114 VAL A CA 1
ATOM 917 C C . VAL A 1 114 ? -5.536 -2.242 1.389 1.00 86.44 114 VAL A C 1
ATOM 919 O O . VAL A 1 114 ? -4.692 -2.986 1.894 1.00 86.44 114 VAL A O 1
ATOM 922 N N . PRO A 1 115 ? -5.186 -1.134 0.707 1.00 87.88 115 PRO A N 1
ATOM 923 C CA . PRO A 1 115 ? -3.811 -0.645 0.674 1.00 87.88 115 PRO A CA 1
ATOM 924 C C . PRO A 1 115 ? -3.254 -0.483 2.092 1.00 87.88 115 PRO A C 1
ATOM 926 O O . PRO A 1 115 ? -3.839 0.216 2.922 1.00 87.88 115 PRO A O 1
ATOM 929 N N . ASN A 1 116 ? -2.147 -1.156 2.383 1.00 87.88 116 ASN A N 1
ATOM 930 C CA . ASN A 1 116 ? -1.542 -1.198 3.707 1.00 87.88 116 ASN A CA 1
ATOM 931 C C . ASN A 1 116 ? -0.051 -1.516 3.578 1.00 87.88 116 ASN A C 1
ATOM 933 O O . ASN A 1 116 ? 0.318 -2.582 3.091 1.00 87.88 116 ASN A O 1
ATOM 937 N N . GLY A 1 117 ? 0.794 -0.591 4.027 1.00 88.00 117 GLY A N 1
ATOM 938 C CA . GLY A 1 117 ? 2.242 -0.699 3.905 1.00 88.00 117 GLY A CA 1
ATOM 939 C C . GLY A 1 117 ? 2.814 0.163 2.776 1.00 88.00 117 GLY A C 1
ATOM 940 O O . GLY A 1 117 ? 2.201 1.169 2.406 1.00 88.00 117 GLY A O 1
ATOM 941 N N . PRO A 1 118 ? 4.022 -0.159 2.291 1.00 88.69 118 PRO A N 1
ATOM 942 C CA . PRO A 1 118 ? 4.750 0.694 1.366 1.00 88.69 118 PRO A CA 1
ATOM 943 C C . PRO A 1 118 ? 4.039 0.820 0.018 1.00 88.69 118 PRO A C 1
ATOM 945 O O . PRO A 1 118 ? 3.353 -0.095 -0.452 1.00 88.69 118 PRO A O 1
ATOM 948 N N . TRP A 1 119 ? 4.241 1.965 -0.617 1.00 90.31 119 TRP A N 1
ATOM 949 C CA . TRP A 1 119 ? 3.905 2.161 -2.014 1.00 90.31 119 TRP A CA 1
ATOM 950 C C . TRP A 1 119 ? 4.956 3.018 -2.705 1.00 90.31 119 TRP A C 1
ATOM 952 O O . TRP A 1 119 ? 5.635 3.814 -2.060 1.00 90.31 119 TRP A O 1
ATOM 962 N N . LEU A 1 120 ? 5.087 2.839 -4.015 1.00 89.44 120 LEU A N 1
ATOM 963 C CA . LEU A 1 120 ? 5.979 3.624 -4.859 1.00 89.44 120 LEU A CA 1
ATOM 964 C C . LEU A 1 120 ? 5.314 3.898 -6.205 1.00 89.44 120 LEU A C 1
ATOM 966 O O . LEU A 1 120 ? 4.646 3.010 -6.734 1.00 89.44 120 LEU A O 1
ATOM 970 N N . THR A 1 121 ? 5.504 5.085 -6.776 1.00 87.88 121 THR A N 1
ATOM 971 C CA . THR A 1 121 ? 5.129 5.390 -8.161 1.00 87.88 121 THR A CA 1
ATOM 972 C C . THR A 1 121 ? 6.259 6.100 -8.903 1.00 87.88 121 THR A C 1
ATOM 974 O O . THR A 1 121 ? 7.001 6.899 -8.333 1.00 87.88 121 THR A O 1
ATOM 977 N N . ASN A 1 122 ? 6.367 5.808 -10.194 1.00 85.25 122 ASN A N 1
ATOM 978 C CA . ASN A 1 122 ? 7.267 6.430 -11.155 1.00 85.25 122 ASN A CA 1
ATOM 979 C C . ASN A 1 122 ? 6.468 6.722 -12.436 1.00 85.25 122 ASN A C 1
ATOM 981 O O . ASN A 1 122 ? 6.586 6.033 -13.451 1.00 85.25 122 ASN A O 1
ATOM 985 N N . GLU A 1 123 ? 5.564 7.703 -12.363 1.00 69.94 123 GLU A N 1
ATOM 986 C CA . GLU A 1 123 ? 4.621 7.998 -13.452 1.00 69.94 123 GLU A CA 1
ATOM 987 C C . GLU A 1 123 ? 5.284 8.596 -14.699 1.00 69.94 123 GLU A C 1
ATOM 989 O O . GLU A 1 123 ? 4.732 8.467 -15.791 1.00 69.94 123 GLU A O 1
ATOM 994 N N . GLN A 1 124 ? 6.448 9.235 -14.551 1.00 65.25 124 GLN A N 1
ATOM 995 C CA . GLN A 1 124 ? 7.102 10.004 -15.618 1.00 65.25 124 GLN A CA 1
ATOM 996 C C . GLN A 1 124 ? 8.348 9.324 -16.195 1.00 65.25 124 GLN A C 1
ATOM 998 O O . GLN A 1 124 ? 8.997 9.887 -17.068 1.00 65.25 124 GLN A O 1
ATOM 1003 N N . GLY A 1 125 ? 8.663 8.103 -15.757 1.00 60.81 125 GLY A N 1
ATOM 1004 C CA . GLY A 1 125 ? 9.711 7.269 -16.344 1.00 60.81 125 GLY A CA 1
ATOM 1005 C C . GLY A 1 125 ? 11.144 7.690 -16.023 1.00 60.81 125 GLY A C 1
ATOM 1006 O O . GLY A 1 125 ? 12.029 6.850 -16.155 1.00 60.81 125 GLY A O 1
ATOM 1007 N N . GLU A 1 126 ? 11.383 8.919 -15.563 1.00 58.78 126 GLU A N 1
ATOM 1008 C CA . GLU A 1 126 ? 12.725 9.441 -15.299 1.00 58.78 126 GLU A CA 1
ATOM 1009 C C . GLU A 1 126 ? 12.725 10.324 -14.028 1.00 58.78 126 GLU A C 1
ATOM 1011 O O . GLU A 1 126 ? 11.869 11.188 -13.829 1.00 58.78 126 GLU A O 1
ATOM 1016 N N . ASP A 1 127 ? 13.665 10.023 -13.128 1.00 60.66 127 ASP A N 1
ATOM 1017 C CA . ASP A 1 127 ? 14.133 10.759 -11.937 1.00 60.66 127 ASP A CA 1
ATOM 1018 C C . ASP A 1 127 ? 13.171 11.130 -10.797 1.00 60.66 127 ASP A C 1
ATOM 1020 O O . ASP A 1 127 ? 13.632 11.547 -9.733 1.00 60.66 127 ASP A O 1
ATOM 1024 N N . ARG A 1 128 ? 11.855 10.951 -10.937 1.00 63.03 128 ARG A N 1
ATOM 1025 C CA . ARG A 1 128 ? 10.892 11.290 -9.871 1.00 63.03 128 ARG A CA 1
ATOM 1026 C C . ARG A 1 128 ? 10.195 10.062 -9.311 1.00 63.03 128 ARG A C 1
ATOM 1028 O O . ARG A 1 128 ? 9.038 9.782 -9.622 1.00 63.03 128 ARG A O 1
ATOM 1035 N N . LEU A 1 129 ? 10.919 9.354 -8.448 1.00 76.44 129 LEU A N 1
ATOM 1036 C CA . LEU A 1 129 ? 10.343 8.330 -7.586 1.00 76.44 129 LEU A CA 1
ATOM 1037 C C . LEU A 1 129 ? 9.552 9.015 -6.466 1.00 76.44 129 LEU A C 1
ATOM 1039 O O . LEU A 1 129 ? 10.107 9.787 -5.687 1.00 76.44 129 LEU A O 1
ATOM 1043 N N . GLN A 1 130 ? 8.257 8.731 -6.388 1.00 81.38 130 GLN A N 1
ATOM 1044 C CA . GLN A 1 130 ? 7.464 9.047 -5.205 1.00 81.38 130 GLN A CA 1
ATOM 1045 C C . GLN A 1 130 ? 7.272 7.762 -4.421 1.00 81.38 130 GLN A C 1
ATOM 1047 O O . GLN A 1 130 ? 6.940 6.727 -5.000 1.00 81.38 130 GLN A O 1
ATOM 1052 N N . GLU A 1 131 ? 7.441 7.832 -3.112 1.00 85.62 131 GLU A N 1
ATOM 1053 C CA . GLU A 1 131 ? 7.227 6.693 -2.235 1.00 85.62 131 GLU A CA 1
ATOM 1054 C C . GLU A 1 131 ? 6.407 7.098 -1.023 1.00 85.62 131 GLU A C 1
ATOM 1056 O O . GLU A 1 131 ? 6.170 8.267 -0.737 1.00 85.62 131 GLU A O 1
ATOM 1061 N N . GLY A 1 132 ? 5.867 6.120 -0.326 1.00 84.62 132 GLY A N 1
ATOM 1062 C CA . GLY A 1 132 ? 4.925 6.408 0.729 1.00 84.62 132 GLY A CA 1
ATOM 1063 C C . GLY A 1 132 ? 4.565 5.181 1.519 1.00 84.62 132 GLY A C 1
ATOM 1064 O O . GLY A 1 132 ? 5.047 4.072 1.285 1.00 84.62 132 GLY A O 1
ATOM 1065 N N . LEU A 1 133 ? 3.678 5.393 2.480 1.00 84.62 133 LEU A N 1
ATOM 1066 C CA . LEU A 1 133 ? 3.130 4.315 3.268 1.00 84.62 133 LEU A CA 1
ATOM 1067 C C . LEU A 1 133 ? 1.628 4.515 3.449 1.00 84.62 133 LEU A C 1
ATOM 1069 O O . LEU A 1 133 ? 1.160 5.519 3.988 1.00 84.62 133 LEU A O 1
ATOM 1073 N N . TYR A 1 134 ? 0.859 3.527 3.012 1.00 83.50 134 TYR A N 1
ATOM 1074 C CA . TYR A 1 134 ? -0.544 3.419 3.364 1.00 83.50 134 TYR A CA 1
ATOM 1075 C C . TYR A 1 134 ? -0.641 2.963 4.817 1.00 83.50 134 TYR A C 1
ATOM 1077 O O . TYR A 1 134 ? -0.122 1.905 5.185 1.00 83.50 134 TYR A O 1
ATOM 1085 N N . LYS A 1 135 ? -1.303 3.763 5.656 1.00 78.19 135 LYS A N 1
ATOM 1086 C CA . LYS A 1 135 ? -1.639 3.369 7.024 1.00 78.19 135 LYS A CA 1
ATOM 1087 C C . LYS A 1 135 ? -3.135 3.074 7.091 1.00 78.19 135 LYS A C 1
ATOM 1089 O O . LYS A 1 135 ? -3.931 3.975 6.815 1.00 78.19 135 LYS A O 1
ATOM 1094 N N . PRO A 1 136 ? -3.545 1.858 7.491 1.00 69.31 136 PRO A N 1
ATOM 1095 C CA . PRO A 1 136 ? -4.932 1.646 7.859 1.00 69.31 136 PRO A CA 1
ATOM 1096 C C . PRO A 1 136 ? -5.233 2.534 9.066 1.00 69.31 136 PRO A C 1
ATOM 1098 O O . PRO A 1 136 ? -4.467 2.578 10.032 1.00 69.31 136 PRO A O 1
ATOM 1101 N N . LEU A 1 137 ? -6.346 3.252 9.008 1.00 66.69 137 LEU A N 1
ATOM 1102 C CA . LEU A 1 137 ? -6.841 3.955 10.175 1.00 66.69 137 LEU A CA 1
ATOM 1103 C C . LEU A 1 137 ? -7.508 2.953 11.114 1.00 66.69 137 LEU A C 1
ATOM 1105 O O . LEU A 1 137 ? -8.321 2.133 10.691 1.00 66.69 137 LEU A O 1
ATOM 1109 N N . THR A 1 138 ? -7.172 3.034 12.398 1.00 59.41 138 THR A N 1
ATOM 1110 C CA . THR A 1 138 ? -7.845 2.267 13.449 1.00 59.41 138 THR A CA 1
ATOM 1111 C C . THR A 1 138 ? -8.448 3.268 14.427 1.00 59.41 138 THR A C 1
ATOM 1113 O O . THR A 1 138 ? -7.736 4.038 15.066 1.00 59.41 138 THR A O 1
ATOM 1116 N N . GLY A 1 139 ? -9.780 3.331 14.491 1.00 62.22 139 GLY A N 1
ATOM 1117 C CA . GLY A 1 139 ? -10.473 4.294 15.342 1.00 62.22 139 GLY A CA 1
ATOM 1118 C C . GLY A 1 139 ? -11.954 4.451 15.013 1.00 62.22 139 GLY A C 1
ATOM 1119 O O . GLY A 1 139 ? -12.391 4.200 13.891 1.00 62.22 139 GLY A O 1
ATOM 1120 N N . ASN A 1 140 ? -12.726 4.888 16.008 1.00 57.59 140 ASN A N 1
ATOM 1121 C CA . ASN A 1 140 ? -14.111 5.314 15.828 1.00 57.59 140 ASN A CA 1
ATOM 1122 C C . ASN A 1 140 ? -14.119 6.768 15.347 1.00 57.59 140 ASN A C 1
ATOM 1124 O O . ASN A 1 140 ? -14.241 7.694 16.148 1.00 57.59 140 ASN A O 1
ATOM 1128 N N . TYR A 1 141 ? -13.948 6.976 14.046 1.00 62.59 141 TYR A N 1
ATOM 1129 C CA . TYR A 1 141 ? -14.088 8.305 13.459 1.00 62.59 141 TYR A CA 1
ATOM 1130 C C . TYR A 1 141 ? -15.572 8.621 13.279 1.00 62.59 141 TYR A C 1
ATOM 1132 O O . TYR A 1 141 ? -16.353 7.776 12.847 1.00 62.59 141 TYR A O 1
ATOM 1140 N N . GLN A 1 142 ? -15.970 9.851 13.602 1.00 56.28 142 GLN A N 1
ATOM 1141 C CA . GLN A 1 142 ? -17.345 10.314 13.379 1.00 56.28 142 GLN A CA 1
ATOM 1142 C C . GLN A 1 142 ? -17.683 10.454 11.882 1.00 56.28 142 GLN A C 1
ATOM 1144 O O . GLN A 1 142 ? -18.855 10.538 11.524 1.00 56.28 142 GLN A O 1
ATOM 1149 N N . ALA A 1 143 ? -16.667 10.458 11.012 1.00 57.81 143 ALA A N 1
ATOM 1150 C CA . ALA A 1 143 ? -16.797 10.549 9.563 1.00 57.81 143 ALA A CA 1
ATOM 1151 C C . ALA A 1 143 ? -16.476 9.207 8.876 1.00 57.81 143 ALA A C 1
ATOM 1153 O O . ALA A 1 143 ? -15.642 8.447 9.378 1.00 57.81 143 ALA A O 1
ATOM 1154 N N . PRO A 1 144 ? -17.053 8.935 7.690 1.00 64.81 144 PRO A N 1
ATOM 1155 C CA . PRO A 1 144 ? -16.708 7.777 6.870 1.00 64.81 144 PRO A CA 1
ATOM 1156 C C . PRO A 1 144 ? -15.358 8.008 6.166 1.00 64.81 144 PRO A C 1
ATOM 1158 O O . PRO A 1 144 ? -15.288 8.233 4.955 1.00 64.81 144 PRO A O 1
ATOM 1161 N N . ILE A 1 145 ? -14.267 8.009 6.935 1.00 64.69 145 ILE A N 1
ATOM 1162 C CA . ILE A 1 145 ? -12.917 8.011 6.369 1.00 64.69 145 ILE A CA 1
ATOM 1163 C C . ILE A 1 145 ? -12.676 6.631 5.763 1.00 64.69 145 ILE A C 1
ATOM 1165 O O . ILE A 1 145 ? -12.804 5.619 6.450 1.00 64.69 145 ILE A O 1
ATOM 1169 N N . LYS A 1 146 ? -12.318 6.586 4.480 1.00 66.31 146 LYS A N 1
ATOM 1170 C CA . LYS A 1 146 ? -12.054 5.323 3.782 1.00 66.31 146 LYS A CA 1
ATOM 1171 C C . LYS A 1 146 ? -10.615 4.869 3.973 1.00 66.31 146 LYS A C 1
ATOM 1173 O O . LYS A 1 146 ? -10.370 3.687 4.186 1.00 66.31 146 LYS A O 1
ATOM 1178 N N . ARG A 1 147 ? -9.664 5.804 3.886 1.00 67.94 147 ARG A N 1
ATOM 1179 C CA . ARG A 1 147 ? -8.228 5.543 4.077 1.00 67.94 147 ARG A CA 1
ATOM 1180 C C . ARG A 1 147 ? -7.439 6.829 4.305 1.00 67.94 147 ARG A C 1
ATOM 1182 O O . ARG A 1 147 ? -7.874 7.906 3.898 1.00 67.94 147 ARG A O 1
ATOM 1189 N N . VAL A 1 148 ? -6.253 6.691 4.891 1.00 68.00 148 VAL A N 1
ATOM 1190 C CA . VAL A 1 148 ? -5.232 7.743 4.944 1.00 68.00 148 VAL A CA 1
ATOM 1191 C C . VAL A 1 148 ? -3.989 7.253 4.222 1.00 68.00 148 VAL A C 1
ATOM 1193 O O . VAL A 1 148 ? -3.444 6.190 4.526 1.00 68.00 148 VAL A O 1
ATOM 1196 N N . ASN A 1 149 ? -3.545 8.041 3.254 1.00 69.94 149 ASN A N 1
ATOM 1197 C CA . ASN A 1 149 ? -2.328 7.789 2.510 1.00 69.94 149 ASN A CA 1
ATOM 1198 C C . ASN A 1 149 ? -1.286 8.777 3.022 1.00 69.94 149 ASN A C 1
ATOM 1200 O O . ASN A 1 149 ? -1.486 9.987 2.940 1.00 69.94 149 ASN A O 1
ATOM 1204 N N . VAL A 1 150 ? -0.185 8.269 3.562 1.00 69.81 150 VAL A N 1
ATOM 1205 C CA . VAL A 1 150 ? 0.971 9.103 3.879 1.00 69.81 150 VAL A CA 1
ATOM 1206 C C . VAL A 1 150 ? 1.912 9.021 2.684 1.00 69.81 150 VAL A C 1
ATOM 1208 O O . VAL A 1 150 ? 2.345 7.932 2.299 1.00 69.81 150 VAL A O 1
ATOM 1211 N N . CYS A 1 151 ? 2.175 10.164 2.065 1.00 70.38 151 CYS A N 1
ATOM 1212 C CA . CYS A 1 151 ? 3.087 10.302 0.937 1.00 70.38 151 CYS A CA 1
ATOM 1213 C C . CYS A 1 151 ? 4.403 10.905 1.435 1.00 70.38 151 CYS A C 1
ATOM 1215 O O . CYS A 1 151 ? 4.371 11.888 2.177 1.00 70.38 151 CYS A O 1
ATOM 1217 N N . TYR A 1 152 ? 5.537 10.345 1.018 1.00 68.94 152 TYR A N 1
ATOM 1218 C CA . TYR A 1 152 ? 6.861 10.932 1.206 1.00 68.94 152 TYR A CA 1
ATOM 1219 C C . TYR A 1 152 ? 7.362 11.424 -0.153 1.00 68.94 152 TYR A C 1
ATOM 1221 O O . TYR A 1 152 ? 7.454 10.680 -1.128 1.00 68.94 152 TYR A O 1
ATOM 1229 N N . PHE A 1 153 ? 7.680 12.706 -0.230 1.00 65.75 153 PHE A N 1
ATOM 1230 C CA . PHE A 1 153 ? 8.357 13.279 -1.377 1.00 65.75 153 PHE A CA 1
ATOM 1231 C C . PHE A 1 153 ? 9.791 13.574 -0.972 1.00 65.75 153 PHE A C 1
ATOM 1233 O O . PHE A 1 153 ? 10.050 14.398 -0.089 1.00 65.75 153 PHE A O 1
ATOM 1240 N N . HIS A 1 154 ? 10.719 12.900 -1.638 1.00 63.53 154 HIS A N 1
ATOM 1241 C CA . HIS A 1 154 ? 12.129 13.240 -1.573 1.00 63.53 154 HIS A CA 1
ATOM 1242 C C . HIS A 1 154 ? 12.397 14.320 -2.615 1.00 63.53 154 HIS A C 1
ATOM 1244 O O . HIS A 1 154 ? 12.277 14.081 -3.817 1.00 63.53 154 HIS A O 1
ATOM 1250 N N . ILE A 1 155 ? 12.707 15.526 -2.144 1.00 61.31 155 ILE A N 1
ATOM 1251 C CA . ILE A 1 155 ? 13.154 16.633 -2.986 1.00 61.31 155 ILE A CA 1
ATOM 1252 C C . ILE A 1 155 ? 14.614 16.869 -2.603 1.00 61.31 155 ILE A C 1
ATOM 1254 O O . ILE A 1 155 ? 14.914 17.369 -1.520 1.00 61.31 155 ILE A O 1
ATOM 1258 N N . ASP A 1 156 ? 15.528 16.435 -3.468 1.00 69.94 156 ASP A N 1
ATOM 1259 C CA . ASP A 1 156 ? 16.973 16.434 -3.223 1.00 69.94 156 ASP A CA 1
ATOM 1260 C C . ASP A 1 156 ? 17.374 15.655 -1.951 1.00 69.94 156 ASP A C 1
ATOM 1262 O O . ASP A 1 156 ? 17.279 14.428 -1.914 1.00 69.94 156 ASP A O 1
ATOM 1266 N N . LYS A 1 157 ? 17.863 16.350 -0.914 1.00 71.69 157 LYS A N 1
ATOM 1267 C CA . LYS A 1 157 ? 18.260 15.760 0.379 1.00 71.69 157 LYS A CA 1
ATOM 1268 C C . LYS A 1 157 ? 17.169 15.863 1.444 1.00 71.69 157 LYS A C 1
ATOM 1270 O O . LYS A 1 157 ? 17.312 15.255 2.504 1.00 71.69 157 LYS A O 1
ATOM 1275 N N . ASP A 1 158 ? 16.105 16.608 1.167 1.00 71.38 158 ASP A N 1
ATOM 1276 C CA . ASP A 1 158 ? 15.041 16.871 2.121 1.00 71.38 158 ASP A CA 1
ATOM 1277 C C . ASP A 1 158 ? 13.869 15.917 1.880 1.00 71.38 158 ASP A C 1
ATOM 1279 O O . ASP A 1 158 ? 13.453 15.647 0.751 1.00 71.38 158 ASP A O 1
ATOM 1283 N N . THR A 1 159 ? 13.334 15.375 2.973 1.00 68.88 159 THR A N 1
ATOM 1284 C CA . THR A 1 159 ? 12.134 14.535 2.938 1.00 68.88 159 THR A CA 1
ATOM 1285 C C . THR A 1 159 ? 10.965 15.367 3.420 1.00 68.88 159 THR A C 1
ATOM 1287 O O . THR A 1 159 ? 10.910 15.755 4.585 1.00 68.88 159 THR A O 1
ATOM 1290 N N . THR A 1 160 ? 10.022 15.628 2.525 1.00 71.00 160 THR A N 1
ATOM 1291 C CA . THR A 1 160 ? 8.739 16.230 2.884 1.00 71.00 160 THR A CA 1
ATOM 1292 C C . THR A 1 160 ? 7.693 15.128 2.945 1.00 71.00 160 THR A C 1
ATOM 1294 O O . THR A 1 160 ? 7.680 14.229 2.107 1.00 71.00 160 THR A O 1
ATOM 1297 N N . SER A 1 161 ? 6.817 15.162 3.945 1.00 68.19 161 SER A N 1
ATOM 1298 C CA . SER A 1 161 ? 5.663 14.263 3.991 1.00 68.19 161 SER A CA 1
ATOM 1299 C C . SER A 1 161 ? 4.373 15.034 3.776 1.00 68.19 161 SER A C 1
ATOM 1301 O O . SER A 1 161 ? 4.223 16.177 4.200 1.00 68.19 161 SER A O 1
ATOM 1303 N N . THR A 1 162 ? 3.428 14.405 3.094 1.00 70.50 162 THR A N 1
ATOM 1304 C CA . THR A 1 162 ? 2.080 14.924 2.883 1.00 70.50 162 THR A CA 1
ATOM 1305 C C . THR A 1 162 ? 1.095 13.854 3.303 1.00 70.50 162 THR A C 1
ATOM 1307 O O . THR A 1 162 ? 1.201 12.699 2.890 1.00 70.50 162 THR A O 1
ATOM 1310 N N . VAL A 1 163 ? 0.124 14.236 4.125 1.00 71.19 163 VAL A N 1
ATOM 1311 C CA . VAL A 1 163 ? -0.943 13.330 4.545 1.00 71.19 163 VAL A CA 1
ATOM 1312 C C . VAL A 1 163 ? -2.166 13.589 3.671 1.00 71.19 163 VAL A C 1
ATOM 1314 O O . VAL A 1 163 ? -2.767 14.665 3.706 1.00 71.19 163 VAL A O 1
ATOM 1317 N N . LEU A 1 164 ? -2.529 12.585 2.877 1.00 71.06 164 LEU A N 1
ATOM 1318 C CA . LEU A 1 164 ? -3.729 12.569 2.055 1.00 71.06 164 LEU A CA 1
ATOM 1319 C C . LEU A 1 164 ? -4.818 11.774 2.772 1.00 71.06 164 LEU A C 1
ATOM 1321 O O . LEU A 1 164 ? -4.669 10.579 3.028 1.00 71.06 164 LEU A O 1
ATOM 1325 N N . VAL A 1 165 ? -5.941 12.415 3.068 1.00 71.44 165 VAL A N 1
ATOM 1326 C CA . VAL A 1 165 ? -7.081 11.764 3.719 1.00 71.44 165 VAL A CA 1
ATOM 1327 C C . VAL A 1 165 ? -8.173 11.548 2.684 1.00 71.44 165 VAL A C 1
ATOM 1329 O O . VAL A 1 165 ? -8.664 12.511 2.097 1.00 71.44 165 VAL A O 1
ATOM 1332 N N . VAL A 1 166 ? -8.556 10.291 2.451 1.00 71.12 166 VAL A N 1
ATOM 1333 C CA . VAL A 1 166 ? -9.615 9.943 1.497 1.00 71.12 166 VAL A CA 1
ATOM 1334 C C . VAL A 1 166 ? -10.916 9.690 2.247 1.00 71.12 166 VAL A C 1
ATOM 1336 O O . VAL A 1 166 ? -11.013 8.765 3.061 1.00 71.12 166 VAL A O 1
ATOM 1339 N N . VAL A 1 167 ? -11.922 10.508 1.954 1.00 70.38 167 VAL A N 1
ATOM 1340 C CA . VAL A 1 167 ? -13.234 10.490 2.616 1.00 70.38 167 VAL A CA 1
ATOM 1341 C C . VAL A 1 167 ? -14.336 10.062 1.652 1.00 70.38 167 VAL A C 1
ATOM 1343 O O . VAL A 1 167 ? -14.229 10.255 0.439 1.00 70.38 167 VAL A O 1
ATOM 1346 N N . ASP A 1 168 ? -15.409 9.469 2.178 1.00 67.25 168 ASP A N 1
ATOM 1347 C CA . ASP A 1 168 ? -16.569 9.119 1.358 1.00 67.25 168 ASP A CA 1
ATOM 1348 C C . ASP A 1 168 ? -17.194 10.359 0.695 1.00 67.25 168 ASP A C 1
ATOM 1350 O O . ASP A 1 168 ? -17.336 11.413 1.313 1.00 67.25 168 ASP A O 1
ATOM 1354 N N . ASN A 1 169 ? -17.604 10.229 -0.567 1.00 62.69 169 ASN A N 1
ATOM 1355 C CA . ASN A 1 169 ? -18.218 11.311 -1.342 1.00 62.69 169 ASN A CA 1
ATOM 1356 C C . ASN A 1 169 ? -19.618 11.690 -0.828 1.00 62.69 169 ASN A C 1
ATOM 1358 O O . ASN A 1 169 ? -20.120 12.767 -1.130 1.00 62.69 169 ASN A O 1
ATOM 1362 N N . LYS A 1 170 ? -20.234 10.820 -0.019 1.00 63.56 170 LYS 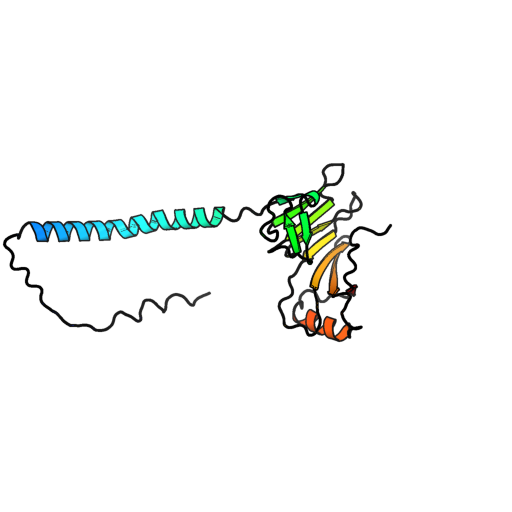A N 1
ATOM 1363 C CA . LYS A 1 170 ? -21.502 11.074 0.679 1.00 63.56 170 LYS A CA 1
ATOM 1364 C C . LYS A 1 170 ? -21.329 11.729 2.047 1.00 63.56 170 LYS A C 1
ATOM 1366 O O . LYS A 1 170 ? -22.330 11.968 2.721 1.00 63.56 170 LYS A O 1
ATOM 1371 N N . ALA A 1 171 ? -20.095 11.976 2.491 1.00 58.41 171 ALA A N 1
ATOM 1372 C CA . ALA A 1 171 ? -19.880 12.692 3.736 1.00 58.41 171 ALA A CA 1
ATOM 1373 C C . ALA A 1 171 ? -20.427 14.125 3.586 1.00 58.41 171 ALA A C 1
ATOM 1375 O O . ALA A 1 171 ? -20.121 14.778 2.583 1.00 58.41 171 ALA A O 1
ATOM 1376 N N . PRO A 1 172 ? -21.225 14.635 4.544 1.00 60.97 172 PRO A N 1
ATOM 1377 C CA . PRO A 1 172 ? -21.536 16.061 4.574 1.00 60.97 172 PRO A CA 1
ATOM 1378 C C . PRO A 1 172 ? -20.225 16.854 4.592 1.00 60.97 172 PRO A C 1
ATOM 1380 O O . PRO A 1 172 ? -19.215 16.328 5.064 1.00 60.97 172 PRO A O 1
ATOM 1383 N N . ALA A 1 173 ? -20.240 18.092 4.082 1.00 58.84 173 ALA A N 1
ATOM 1384 C CA . ALA A 1 173 ? -19.098 19.002 4.165 1.00 58.84 173 ALA A CA 1
ATOM 1385 C C . ALA A 1 173 ? -18.600 19.023 5.617 1.00 58.84 173 ALA A C 1
ATOM 1387 O O . ALA A 1 173 ? -19.270 19.543 6.509 1.00 58.84 173 ALA A O 1
ATOM 1388 N N . PHE A 1 174 ? -17.499 18.320 5.862 1.00 64.88 174 PHE A N 1
ATOM 1389 C CA . PHE A 1 174 ? -17.036 18.028 7.207 1.00 64.88 174 PHE A CA 1
ATOM 1390 C C . PHE A 1 174 ? -16.123 19.159 7.655 1.00 64.88 174 PHE A C 1
ATOM 1392 O O . PHE A 1 174 ? -15.485 19.808 6.822 1.00 64.88 174 PHE A O 1
ATOM 1399 N N . ASP A 1 175 ? -16.023 19.375 8.965 1.00 67.12 175 ASP A N 1
ATOM 1400 C CA . ASP A 1 175 ? -14.977 20.242 9.483 1.00 67.12 175 ASP A CA 1
ATOM 1401 C C . ASP A 1 175 ? -13.628 19.538 9.299 1.00 67.12 175 ASP A C 1
ATOM 1403 O O . ASP A 1 175 ? -13.181 18.723 10.114 1.00 67.12 175 ASP A O 1
ATOM 1407 N N . THR A 1 176 ? -12.994 19.837 8.168 1.00 65.12 176 THR A N 1
ATOM 1408 C CA . THR A 1 176 ? -11.661 19.373 7.797 1.00 65.12 176 THR A CA 1
ATOM 1409 C C . THR A 1 176 ? -10.671 19.581 8.942 1.00 65.12 176 THR A C 1
ATOM 1411 O O . THR A 1 176 ? -9.816 18.725 9.147 1.00 65.12 176 THR A O 1
ATOM 1414 N N . ILE A 1 177 ? -10.824 20.642 9.748 1.00 67.31 177 ILE A N 1
ATOM 1415 C CA . ILE A 1 177 ? -9.951 20.952 10.887 1.00 67.31 177 ILE A CA 1
ATOM 1416 C C . ILE A 1 177 ? -10.110 19.914 12.003 1.00 67.31 177 ILE A C 1
ATOM 1418 O O . ILE A 1 177 ? -9.112 19.440 12.548 1.00 67.31 177 ILE A O 1
ATOM 1422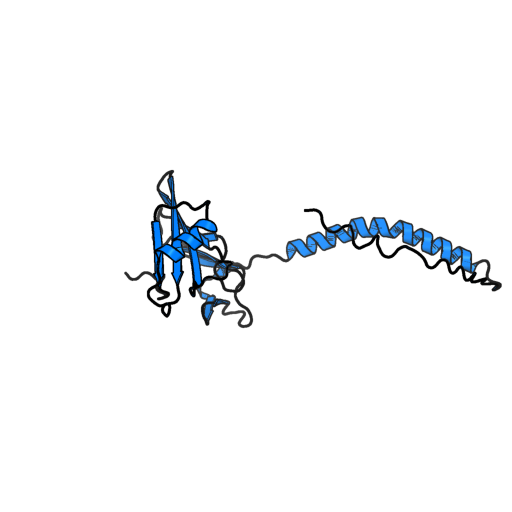 N N . GLN A 1 178 ? -11.338 19.510 12.331 1.00 71.44 178 GLN A N 1
ATOM 1423 C CA . GLN A 1 178 ? -11.588 18.508 13.370 1.00 71.44 178 GLN A CA 1
ATOM 1424 C C . GLN A 1 178 ? -11.025 17.135 12.976 1.00 71.44 178 GLN A C 1
ATOM 1426 O O . GLN A 1 178 ? -10.381 16.464 13.786 1.00 71.44 178 GLN A O 1
ATOM 1431 N N . LEU A 1 179 ? -11.220 16.741 11.714 1.00 71.56 179 LEU A N 1
ATOM 1432 C CA . LEU A 1 179 ? -10.645 15.521 11.149 1.00 71.56 179 LEU A CA 1
ATOM 1433 C C . LEU A 1 179 ? -9.113 15.556 11.208 1.00 71.56 179 LEU A C 1
ATOM 1435 O O . LEU A 1 179 ? -8.491 14.618 11.709 1.00 71.56 179 LEU A O 1
ATOM 1439 N N . LEU A 1 180 ? -8.518 16.664 10.765 1.00 70.06 180 LEU A N 1
ATOM 1440 C CA . LEU A 1 180 ? -7.082 16.915 10.843 1.00 70.06 180 LEU A CA 1
ATOM 1441 C C . LEU A 1 180 ? -6.546 16.734 12.265 1.00 70.06 180 LEU A C 1
ATOM 1443 O O . LEU A 1 180 ? -5.566 16.021 12.461 1.00 70.06 180 LEU A O 1
ATOM 1447 N N . ASN A 1 181 ? -7.193 17.352 13.253 1.00 73.81 181 ASN A N 1
ATOM 1448 C CA . ASN A 1 181 ? -6.760 17.276 14.646 1.00 73.81 181 ASN A CA 1
ATOM 1449 C C . ASN A 1 181 ? -6.821 15.835 15.171 1.00 73.81 181 ASN A C 1
ATOM 1451 O O . ASN A 1 181 ? -5.863 15.375 15.782 1.00 73.81 181 ASN A O 1
ATOM 1455 N N . SER A 1 182 ? -7.875 15.082 14.834 1.00 72.88 182 SER A N 1
ATOM 1456 C CA . SER A 1 182 ? -7.988 13.670 15.232 1.00 72.88 182 SER A CA 1
ATOM 1457 C C . SER A 1 182 ? -6.916 12.763 14.612 1.00 72.88 182 SER A C 1
ATOM 1459 O O . SER A 1 182 ? -6.510 11.775 15.221 1.00 72.88 182 SER A O 1
ATOM 1461 N N . ILE A 1 183 ? -6.445 13.092 13.403 1.00 71.62 183 ILE A N 1
ATOM 1462 C CA . ILE A 1 183 ? -5.401 12.333 12.705 1.00 71.62 183 ILE A CA 1
ATOM 1463 C C . ILE A 1 183 ? -4.014 12.702 13.237 1.00 71.62 183 ILE A C 1
ATOM 1465 O O . ILE A 1 183 ? -3.182 11.812 13.408 1.00 71.62 183 ILE A O 1
ATOM 1469 N N . LYS A 1 184 ? -3.765 13.985 13.538 1.00 73.56 184 LYS A N 1
ATOM 1470 C CA . LYS A 1 184 ? -2.489 14.463 14.099 1.00 73.56 184 LYS A CA 1
ATOM 1471 C C . LYS A 1 184 ? -2.105 13.720 15.379 1.00 73.56 184 LYS A C 1
ATOM 1473 O O . LYS A 1 184 ? -0.947 13.337 15.521 1.00 73.56 184 LYS A O 1
ATOM 1478 N N . ASP A 1 185 ? -3.074 13.436 16.245 1.00 73.06 185 ASP A N 1
ATOM 1479 C CA . ASP A 1 185 ? -2.840 12.705 17.496 1.00 73.06 185 ASP A CA 1
ATOM 1480 C C . ASP A 1 185 ? -2.376 11.254 17.272 1.00 73.06 185 ASP A C 1
ATOM 1482 O O . ASP A 1 185 ? -1.638 10.694 18.082 1.00 73.06 185 ASP A O 1
ATOM 1486 N N . GLN A 1 186 ? -2.782 10.633 16.161 1.00 69.75 186 GLN A N 1
ATOM 1487 C CA . GLN A 1 186 ? -2.410 9.255 15.817 1.00 69.75 186 GLN A CA 1
ATOM 1488 C C . GLN A 1 186 ? -1.130 9.162 14.985 1.00 69.75 186 GLN A C 1
ATOM 1490 O O . GLN A 1 186 ? -0.508 8.102 14.899 1.00 69.75 186 GLN A O 1
ATOM 1495 N N . LEU A 1 187 ? -0.744 10.271 14.362 1.00 70.25 187 LEU A N 1
ATOM 1496 C CA . LEU A 1 187 ? 0.369 10.382 13.435 1.00 70.25 187 LEU A CA 1
ATOM 1497 C C . LEU A 1 187 ? 1.368 11.467 13.900 1.00 70.25 187 LEU A C 1
ATOM 1499 O O . LEU A 1 187 ? 1.780 12.288 13.082 1.00 70.25 187 LEU A O 1
ATOM 1503 N N . PRO A 1 188 ? 1.815 11.480 15.178 1.00 64.25 188 PRO A N 1
ATOM 1504 C CA . PRO A 1 188 ? 2.618 12.578 15.737 1.00 64.25 188 PRO A CA 1
ATOM 1505 C C . PRO A 1 188 ? 3.994 12.715 15.072 1.00 64.25 188 PRO A C 1
ATOM 1507 O O . PRO A 1 188 ? 4.559 13.801 15.003 1.00 64.25 188 PRO A O 1
ATOM 1510 N N . GLN A 1 189 ? 4.520 11.611 14.537 1.00 61.91 189 GLN A N 1
ATOM 1511 C CA . GLN A 1 189 ? 5.756 11.568 13.750 1.00 61.91 189 GLN A CA 1
ATOM 1512 C C . GLN A 1 189 ? 5.621 12.190 12.350 1.00 61.91 189 GLN A C 1
ATOM 1514 O O . GLN A 1 189 ? 6.621 12.417 11.681 1.00 61.91 189 GLN A O 1
ATOM 1519 N N . PHE A 1 190 ? 4.392 12.459 11.908 1.00 60.59 190 PHE A N 1
ATOM 1520 C CA . PHE A 1 190 ? 4.065 13.057 10.618 1.00 60.59 190 PHE A CA 1
ATOM 1521 C C . PHE A 1 190 ? 3.550 14.479 10.826 1.00 60.59 190 PHE A C 1
ATOM 1523 O O . PHE A 1 190 ? 2.539 14.869 10.249 1.00 60.59 190 PHE A O 1
ATOM 1530 N N . ALA A 1 191 ? 4.231 15.243 11.687 1.00 51.78 191 ALA A N 1
ATOM 1531 C CA . ALA A 1 191 ? 4.018 16.673 11.875 1.00 51.78 191 ALA A CA 1
ATOM 1532 C C . ALA A 1 191 ? 4.318 17.414 10.559 1.00 51.78 191 ALA A C 1
ATOM 1534 O O . ALA A 1 191 ? 5.395 17.962 10.369 1.00 51.78 191 ALA A O 1
ATOM 1535 N N . THR A 1 192 ? 3.397 17.334 9.603 1.00 54.44 192 THR A N 1
ATOM 1536 C CA . THR A 1 192 ? 3.575 17.826 8.239 1.00 54.44 192 THR A CA 1
ATOM 1537 C C . THR A 1 192 ? 2.778 19.083 7.984 1.00 54.44 192 THR A C 1
ATOM 1539 O O . THR A 1 192 ? 1.637 19.213 8.434 1.00 54.44 192 THR A O 1
ATOM 1542 N N . ASP A 1 193 ? 3.378 19.958 7.183 1.00 52.66 193 ASP A N 1
ATOM 1543 C CA . ASP A 1 193 ? 2.916 21.304 6.852 1.00 52.66 193 ASP A CA 1
ATOM 1544 C C . ASP A 1 193 ? 1.684 21.350 5.932 1.00 52.66 193 ASP A C 1
ATOM 1546 O O . ASP A 1 193 ? 1.063 22.405 5.796 1.00 52.66 193 ASP A O 1
ATOM 1550 N N . VAL A 1 194 ? 1.291 20.229 5.305 1.00 56.78 194 VAL A N 1
ATOM 1551 C CA . VAL A 1 194 ? 0.205 20.212 4.311 1.00 56.78 194 VAL A CA 1
ATOM 1552 C C . VAL A 1 194 ? -0.663 18.956 4.426 1.00 56.78 194 VAL A C 1
ATOM 1554 O O . VAL A 1 194 ? -0.181 17.824 4.361 1.00 56.78 194 VAL A O 1
ATOM 1557 N N . PHE A 1 195 ? -1.972 19.172 4.571 1.00 64.12 195 PHE A N 1
ATOM 1558 C CA . PHE A 1 195 ? -3.001 18.134 4.570 1.00 64.12 195 PHE A CA 1
ATOM 1559 C C . PHE A 1 195 ? -3.940 18.362 3.393 1.00 64.12 195 PHE A C 1
ATOM 1561 O O . PHE A 1 195 ? -4.464 19.462 3.213 1.00 64.12 195 PHE A O 1
ATOM 1568 N N . HIS A 1 196 ? -4.200 17.303 2.635 1.00 66.56 196 HIS A N 1
ATOM 1569 C CA . HIS A 1 196 ? -5.169 17.331 1.548 1.00 66.56 196 HIS A CA 1
ATOM 1570 C C . HIS A 1 196 ? -6.296 16.344 1.843 1.00 66.56 196 HIS A C 1
ATOM 1572 O O . HIS A 1 196 ? -6.056 15.157 2.073 1.00 66.56 196 HIS A O 1
ATOM 1578 N N . VAL A 1 197 ? -7.535 16.834 1.829 1.00 64.38 197 VAL A N 1
ATOM 1579 C CA . VAL A 1 197 ? -8.729 15.984 1.866 1.00 64.38 197 VAL A CA 1
ATOM 1580 C C . VAL A 1 197 ? -9.176 15.738 0.435 1.00 64.38 197 VAL A C 1
ATOM 1582 O O . VAL A 1 197 ? -9.423 16.683 -0.312 1.00 64.38 197 VAL A O 1
ATOM 1585 N N . VAL A 1 198 ? -9.272 14.467 0.056 1.00 66.19 198 VAL A N 1
ATOM 1586 C CA . VAL A 1 198 ? -9.745 14.042 -1.262 1.00 66.19 198 VAL A CA 1
ATOM 1587 C C . VAL A 1 198 ? -11.052 13.291 -1.079 1.00 66.19 198 VAL A C 1
ATOM 1589 O O . VAL A 1 198 ? -11.112 12.279 -0.379 1.00 66.19 198 VAL A O 1
ATOM 1592 N N . HIS A 1 199 ? -12.113 13.790 -1.705 1.00 60.19 199 HIS A N 1
ATOM 1593 C CA . HIS A 1 199 ? -13.363 13.048 -1.801 1.00 60.19 199 HIS A CA 1
ATOM 1594 C C . HIS A 1 199 ? -13.181 11.891 -2.781 1.00 60.19 199 HIS A C 1
ATOM 1596 O O . HIS A 1 199 ? -12.536 12.056 -3.815 1.00 60.19 199 HIS A O 1
ATOM 1602 N N . ASP A 1 200 ? -13.718 10.722 -2.430 1.00 57.78 200 ASP A N 1
ATOM 1603 C CA . ASP A 1 200 ? -13.606 9.479 -3.196 1.00 57.78 200 ASP A CA 1
ATOM 1604 C C . ASP A 1 200 ? -14.371 9.555 -4.533 1.00 57.78 200 ASP A C 1
ATOM 1606 O O . ASP A 1 200 ? -15.419 8.943 -4.727 1.00 57.78 200 ASP A O 1
ATOM 1610 N N . GLU A 1 201 ? -13.839 10.342 -5.460 1.00 43.22 201 GLU A N 1
ATOM 1611 C CA . GLU A 1 201 ? -13.975 10.165 -6.893 1.00 43.22 201 GLU A CA 1
ATOM 1612 C C . GLU A 1 201 ? -12.639 9.605 -7.373 1.00 43.22 201 GLU A C 1
ATOM 1614 O O . GLU A 1 201 ? -11.665 10.325 -7.590 1.00 43.22 201 GLU A O 1
ATOM 1619 N N . LEU A 1 202 ? -12.564 8.280 -7.478 1.00 43.19 202 LEU A N 1
ATOM 1620 C CA . LEU A 1 202 ? -11.463 7.565 -8.113 1.00 43.19 202 LEU A CA 1
ATOM 1621 C C . LEU A 1 202 ? -11.166 8.149 -9.507 1.00 43.19 202 LEU A C 1
ATOM 1623 O O . LEU A 1 202 ? -11.722 7.724 -10.511 1.00 43.19 202 LEU A O 1
ATOM 1627 N N . THR A 1 203 ? -10.220 9.081 -9.565 1.00 40.81 203 THR A N 1
ATOM 1628 C CA . THR A 1 203 ? -9.263 9.217 -10.666 1.00 40.81 203 THR A CA 1
ATOM 1629 C C . THR A 1 203 ? -7.896 9.552 -10.067 1.00 40.81 203 THR A C 1
ATOM 1631 O O . THR A 1 203 ? -7.368 10.643 -10.201 1.00 40.81 203 THR A O 1
ATOM 1634 N N . LEU A 1 204 ? -7.314 8.562 -9.378 1.00 41.50 204 LEU A N 1
ATOM 1635 C CA . LEU A 1 204 ? -5.851 8.401 -9.326 1.00 41.50 204 LEU A CA 1
ATOM 1636 C C . LEU A 1 204 ? -5.321 7.777 -10.636 1.00 41.50 204 LEU A C 1
ATOM 1638 O O . LEU A 1 204 ? -4.142 7.474 -10.755 1.00 41.50 204 LEU A O 1
ATOM 1642 N N . HIS A 1 205 ? -6.186 7.586 -11.637 1.00 38.25 205 HIS A N 1
ATOM 1643 C CA . HIS A 1 205 ? -5.758 7.641 -13.025 1.00 38.25 205 HIS A CA 1
ATOM 1644 C C . HIS A 1 205 ? -5.718 9.111 -13.413 1.00 38.25 205 HIS A C 1
ATOM 1646 O O . HIS A 1 205 ? -6.761 9.762 -13.393 1.00 38.25 205 HIS A O 1
ATOM 1652 N N . GLY A 1 206 ? -4.517 9.611 -13.707 1.00 34.62 206 GLY A N 1
ATOM 1653 C CA . GLY A 1 206 ? -4.285 10.974 -14.159 1.00 34.62 206 GLY A CA 1
ATOM 1654 C C . GLY A 1 206 ? -5.396 11.462 -15.082 1.00 34.62 206 GLY A C 1
ATOM 1655 O O . GLY A 1 206 ? -5.612 10.920 -16.167 1.00 34.62 206 GLY A O 1
ATOM 1656 N N . LYS A 1 207 ? -6.109 12.495 -14.635 1.00 25.33 207 LYS A N 1
ATOM 1657 C CA . LYS A 1 207 ? -6.675 13.430 -15.593 1.00 25.33 207 LYS A CA 1
ATOM 1658 C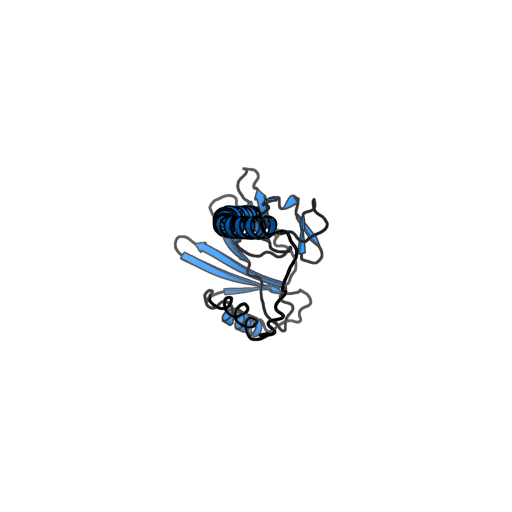 C . LYS A 1 207 ? -5.492 14.229 -16.130 1.00 25.33 207 LYS A C 1
ATOM 1660 O O . LYS A 1 207 ? -4.779 14.861 -15.353 1.00 25.33 207 LYS A O 1
ATOM 1665 N N . HIS A 1 208 ? -5.270 14.051 -17.429 1.00 31.00 208 HIS A N 1
ATOM 1666 C CA . HIS A 1 208 ? -4.480 14.920 -18.294 1.00 31.00 208 HIS A CA 1
ATOM 1667 C C . HIS A 1 208 ? -4.745 16.403 -18.026 1.00 31.00 208 HIS A C 1
ATOM 1669 O O . HIS A 1 208 ? -5.911 16.735 -17.703 1.00 31.00 208 HIS A O 1
#

Organism: NCBI:txid331697

Secondary structure (DSSP, 8-state):
---SSSSSSTT-S------------S-HHHHHHHHHHHHHHHHHHHHHHHHHHHHHHHHHHTT----EEEGGGEEEETTEEEETT-TTSB--EEEEEE-TTS-EEEEEEEETTEEEEEEEE-TTSSS--EEEEEE---S--SS-EEEEEEEEEEETTEEEEEEEEEE-TTS-S--HHHHHHHHHTT-GGG--S-EEEEES----S---

pLDDT: mean 70.78, std 17.02, range [25.33, 94.75]